Protein AF-A0A1G6SAT9-F1 (afdb_monomer_lite)

Sequence (194 aa):
MKNNSTILFSEVNKNLERMINMKLKKEELQRCTDVAEEIFNKIIEETNLSELANDYKETHPYNSTCCFVDIEYEVNDELFYHRYNLDQISKNKKYYQCGDCNSKRTIIDFCRNFFDLSMVDSIKFIDDYFQLDLCLKELEDPDNRTIILNGIRSMNKEYVANQCPDIFSKNQNELDAFYDESPFENNKLGGIKK

Foldseek 3Di:
DDDPPPVVVVVVVVVVVVVVVVVVVVVLLVVLLVLLCLLLCLLQVQDAQVVVVVVLCVVDPAWDDDDDDPDPDPPDDDDDDAHAAWFAAFPVRAWTAGPPPRDIFGQLVCCCRRVVDDSLVSSVVSCVVRVSPRPSVLCVDPVSVVSSSVSNVVVRVVCCVPVDDCSVPDPVPDGPGVDPPDPVVVVVPPPPDD

Structure (mmCIF, N/CA/C/O backbone):
data_AF-A0A1G6SAT9-F1
#
_entry.id   AF-A0A1G6SAT9-F1
#
loop_
_atom_site.group_PDB
_atom_site.id
_atom_site.type_symbol
_atom_site.label_atom_id
_atom_site.label_alt_id
_atom_site.label_comp_id
_atom_site.label_asym_id
_atom_site.label_entity_id
_atom_site.label_seq_id
_atom_site.pdbx_PDB_ins_code
_atom_site.Cartn_x
_atom_site.Cartn_y
_atom_site.Cartn_z
_atom_site.occupancy
_atom_site.B_iso_or_equiv
_atom_site.auth_seq_id
_atom_site.auth_comp_id
_atom_site.auth_asym_id
_atom_site.auth_atom_id
_atom_site.pdbx_PDB_model_num
ATOM 1 N N . MET A 1 1 ? -41.486 14.888 50.731 1.00 45.69 1 MET A N 1
ATOM 2 C CA . MET A 1 1 ? -40.058 14.534 50.569 1.00 45.69 1 MET A CA 1
ATOM 3 C C . MET A 1 1 ? -39.927 13.806 49.236 1.00 45.69 1 MET A C 1
ATOM 5 O O . MET A 1 1 ? -40.495 12.732 49.113 1.00 45.69 1 MET A O 1
ATOM 9 N N . LYS A 1 2 ? -39.344 14.432 48.202 1.00 45.19 2 LYS A N 1
ATOM 10 C CA . LYS A 1 2 ? -39.282 13.873 46.835 1.00 45.19 2 LYS A CA 1
ATOM 11 C C . LYS A 1 2 ? -37.881 13.317 46.531 1.00 45.19 2 LYS A C 1
ATOM 13 O O . LYS A 1 2 ? -36.908 14.041 46.667 1.00 45.19 2 LYS A O 1
ATOM 18 N N . ASN A 1 3 ? -37.840 12.049 46.115 1.00 51.53 3 ASN A N 1
ATOM 19 C CA . ASN A 1 3 ? -36.989 11.432 45.082 1.00 51.53 3 ASN A CA 1
ATOM 20 C C . ASN A 1 3 ? -35.497 11.812 44.960 1.00 51.53 3 ASN A C 1
ATOM 22 O O . ASN A 1 3 ? -35.015 11.995 43.846 1.00 51.53 3 ASN A O 1
ATOM 26 N N . ASN A 1 4 ? -34.726 11.822 46.050 1.00 51.34 4 ASN A N 1
ATOM 27 C CA . ASN A 1 4 ? -33.259 11.898 45.926 1.00 51.34 4 ASN A CA 1
ATOM 28 C C . ASN A 1 4 ? -32.617 10.567 45.484 1.00 51.34 4 ASN A C 1
ATOM 30 O O . ASN A 1 4 ? -31.587 10.584 44.819 1.00 51.34 4 ASN A O 1
ATOM 34 N N . SER A 1 5 ? -33.217 9.411 45.793 1.00 53.38 5 SER A N 1
ATOM 35 C CA . SER A 1 5 ? -32.632 8.107 45.438 1.00 53.38 5 SER A CA 1
ATOM 36 C C . SER A 1 5 ? -32.709 7.806 43.937 1.00 53.38 5 SER A C 1
ATOM 38 O O . SER A 1 5 ? -31.739 7.330 43.359 1.00 53.38 5 SER A O 1
ATOM 40 N N . THR A 1 6 ? -33.824 8.125 43.276 1.00 52.62 6 THR A N 1
ATOM 41 C CA . THR A 1 6 ? -34.044 7.812 41.851 1.00 52.62 6 THR A CA 1
ATOM 42 C C . THR A 1 6 ? -33.107 8.586 40.915 1.00 52.62 6 THR A C 1
ATOM 44 O O . THR A 1 6 ? -32.696 8.057 39.886 1.00 52.62 6 THR A O 1
ATOM 47 N N . ILE A 1 7 ? -32.737 9.819 41.278 1.00 55.75 7 ILE A N 1
ATOM 48 C CA . ILE A 1 7 ? -31.836 10.669 40.483 1.00 55.75 7 ILE A CA 1
ATOM 49 C C . ILE A 1 7 ? -30.405 10.109 40.522 1.00 55.75 7 ILE A C 1
ATOM 51 O O . ILE A 1 7 ? -29.805 9.911 39.465 1.00 55.75 7 ILE A O 1
ATOM 55 N N . LEU A 1 8 ? -29.929 9.730 41.715 1.00 57.28 8 LEU A N 1
ATOM 56 C CA . LEU A 1 8 ? -28.611 9.124 41.942 1.00 57.28 8 LEU A CA 1
ATOM 57 C C . LEU A 1 8 ? -28.419 7.802 41.180 1.00 57.28 8 LEU A C 1
ATOM 59 O O . LEU A 1 8 ? -27.386 7.612 40.545 1.00 57.28 8 LEU A O 1
ATOM 63 N N . PHE A 1 9 ? -29.418 6.911 41.166 1.00 55.28 9 PHE A N 1
ATOM 64 C CA . PHE A 1 9 ? -29.333 5.670 40.379 1.00 55.28 9 PHE A CA 1
ATOM 65 C C . PHE A 1 9 ? -29.294 5.930 38.864 1.00 55.28 9 PHE A C 1
ATOM 67 O O . PHE A 1 9 ? -28.603 5.218 38.137 1.00 55.28 9 PHE A O 1
ATOM 74 N N . SER A 1 10 ? -29.987 6.967 38.379 1.00 65.88 10 SER A N 1
ATOM 75 C CA . SER A 1 10 ? -29.976 7.312 36.951 1.00 65.88 10 SER A CA 1
ATOM 76 C C . SER A 1 10 ? -28.636 7.900 36.488 1.00 65.88 10 SER A C 1
ATOM 78 O O . SER A 1 10 ? -28.194 7.618 35.377 1.00 65.88 10 SER A O 1
ATOM 80 N N . GLU A 1 11 ? -27.963 8.680 37.339 1.00 64.12 11 GLU A N 1
ATOM 81 C CA . GLU A 1 11 ? -26.646 9.255 37.041 1.00 64.12 11 GLU A CA 1
ATOM 82 C C . GLU A 1 11 ? -25.533 8.206 37.112 1.00 64.12 11 GLU A C 1
ATOM 84 O O . GLU A 1 11 ? -24.647 8.195 36.257 1.00 64.12 11 GLU A O 1
ATOM 89 N N . VAL A 1 12 ? -25.606 7.273 38.068 1.00 70.12 12 VAL A N 1
ATOM 90 C CA . VAL A 1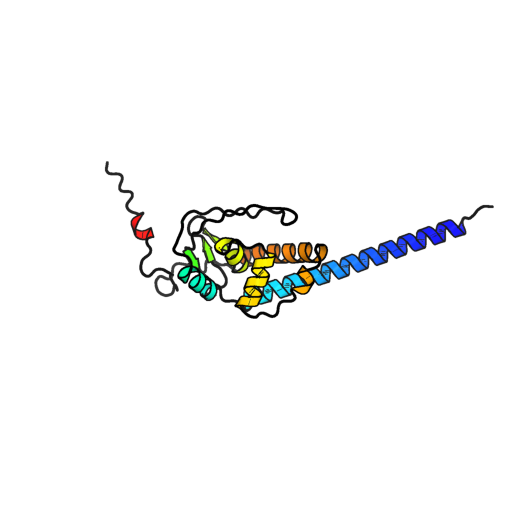 12 ? -24.668 6.142 38.156 1.00 70.12 12 VAL A CA 1
ATOM 91 C C . VAL A 1 12 ? -24.761 5.251 36.913 1.00 70.12 12 VAL A C 1
ATOM 93 O O . VAL A 1 12 ? -23.725 4.908 36.344 1.00 70.12 12 VAL A O 1
ATOM 96 N N . ASN A 1 13 ? -25.971 4.947 36.430 1.00 71.38 13 ASN A N 1
ATOM 97 C CA . ASN A 1 13 ? -26.155 4.141 35.218 1.00 71.38 13 ASN A CA 1
ATOM 98 C C . ASN A 1 13 ? -25.603 4.832 33.961 1.00 71.38 13 ASN A C 1
ATOM 100 O O . ASN A 1 13 ? -24.871 4.205 33.200 1.00 71.38 13 ASN A O 1
ATOM 104 N N . LYS A 1 14 ? -25.850 6.137 33.782 1.00 78.00 14 LYS A N 1
ATOM 105 C CA . LYS A 1 14 ? -25.295 6.901 32.645 1.00 78.00 14 LYS A CA 1
ATOM 106 C C . LYS A 1 14 ? -23.768 6.970 32.670 1.00 78.00 14 LYS A C 1
ATOM 108 O O . LYS A 1 14 ? -23.123 6.907 31.625 1.00 78.00 14 LYS A O 1
ATOM 113 N N . ASN A 1 15 ? -23.178 7.103 33.858 1.00 77.88 15 ASN A N 1
ATOM 114 C CA . ASN A 1 15 ? -21.724 7.112 34.009 1.00 77.88 15 ASN A CA 1
ATOM 115 C C . ASN A 1 15 ? -21.116 5.736 33.706 1.00 77.88 15 ASN A C 1
ATOM 117 O O . ASN A 1 15 ? -20.085 5.668 33.037 1.00 77.88 15 ASN A O 1
ATOM 121 N N . LEU A 1 16 ? -21.772 4.650 34.126 1.00 80.25 16 LEU A N 1
ATOM 122 C CA . LEU A 1 16 ? -21.347 3.286 33.810 1.00 80.25 16 LEU A CA 1
ATOM 123 C C . LEU A 1 16 ? -21.433 2.999 32.303 1.00 80.25 16 LEU A C 1
ATOM 125 O O . LEU A 1 16 ? -20.460 2.522 31.721 1.00 80.25 16 LEU A O 1
ATOM 129 N N . GLU A 1 17 ? -22.543 3.361 31.654 1.00 79.62 17 GLU A N 1
ATOM 130 C CA . GLU A 1 17 ? -22.710 3.259 30.196 1.00 79.62 17 GLU A CA 1
ATOM 131 C C . GLU A 1 17 ? -21.620 4.039 29.448 1.00 79.62 17 GLU A C 1
ATOM 133 O O . GLU A 1 17 ? -21.019 3.531 28.501 1.00 79.62 17 GLU A O 1
ATOM 138 N N . ARG A 1 18 ? -21.287 5.253 29.907 1.00 75.44 18 ARG A N 1
ATOM 139 C CA . ARG A 1 18 ? -20.211 6.060 29.316 1.00 75.44 18 ARG A CA 1
ATOM 140 C C . ARG A 1 18 ? -18.842 5.391 29.450 1.00 75.44 18 ARG A C 1
ATOM 142 O O . ARG A 1 18 ? -18.080 5.393 28.486 1.00 75.44 18 ARG A O 1
ATOM 149 N N . MET A 1 19 ? -18.527 4.823 30.614 1.00 78.25 19 MET A N 1
ATOM 150 C CA . MET A 1 19 ? -17.260 4.116 30.837 1.00 78.25 19 MET A CA 1
ATOM 151 C C . MET A 1 19 ? -17.144 2.860 29.970 1.00 78.25 19 MET A C 1
ATOM 153 O O . MET A 1 19 ? -16.087 2.628 29.384 1.00 78.25 19 MET A O 1
ATOM 157 N N . ILE A 1 20 ? -18.227 2.086 29.848 1.00 79.88 20 ILE A N 1
ATOM 158 C CA . ILE A 1 20 ? -18.283 0.907 28.974 1.00 79.88 20 ILE A CA 1
ATOM 159 C C . ILE A 1 20 ? -18.071 1.330 27.516 1.00 79.88 20 ILE A C 1
ATOM 161 O O . ILE A 1 20 ? -17.189 0.791 26.855 1.00 79.88 20 ILE A O 1
ATOM 165 N N . ASN A 1 21 ? -18.780 2.359 27.046 1.00 77.19 21 ASN A N 1
ATOM 166 C CA . ASN A 1 21 ? -18.639 2.865 25.678 1.00 77.19 21 ASN A CA 1
ATOM 167 C C . ASN A 1 21 ? -17.226 3.391 25.380 1.00 77.19 21 ASN A C 1
ATOM 169 O O . ASN A 1 21 ? -16.707 3.177 24.289 1.00 77.19 21 ASN A O 1
ATOM 173 N N . MET A 1 22 ? -16.575 4.061 26.337 1.00 79.94 22 MET A N 1
ATOM 174 C CA . MET A 1 22 ? -15.182 4.499 26.179 1.00 79.94 22 MET A CA 1
ATOM 175 C C . MET A 1 22 ? -14.209 3.323 26.108 1.00 79.94 22 MET A C 1
ATOM 177 O O . MET A 1 22 ? -13.262 3.363 25.326 1.00 79.94 22 MET A O 1
ATOM 181 N N . LYS A 1 23 ? -14.432 2.286 26.921 1.00 84.06 23 LYS A N 1
ATOM 182 C CA . LYS A 1 23 ? -13.603 1.080 26.908 1.00 84.06 23 LYS A CA 1
ATOM 183 C C . LYS A 1 23 ? -13.742 0.332 25.580 1.00 84.06 23 LYS A C 1
ATOM 185 O O . LYS A 1 23 ? -12.722 0.037 24.971 1.00 84.06 23 LYS A O 1
ATOM 190 N N . LEU A 1 24 ? -14.973 0.128 25.106 1.00 75.12 24 LEU A N 1
ATOM 191 C CA . LEU A 1 24 ? -15.254 -0.523 23.823 1.00 75.12 24 LEU A CA 1
ATOM 192 C C . LEU A 1 24 ? -14.602 0.225 22.652 1.00 75.12 24 LEU A C 1
ATOM 194 O O . LEU A 1 24 ? -13.890 -0.386 21.866 1.00 75.12 24 LEU A O 1
ATOM 198 N N . LYS A 1 25 ? -14.731 1.559 22.601 1.00 84.50 25 LYS A N 1
ATOM 199 C CA . LYS A 1 25 ? -14.063 2.381 21.574 1.00 84.50 25 LYS A CA 1
ATOM 200 C C . LYS A 1 25 ? -12.539 2.278 21.615 1.00 84.50 25 LYS A C 1
ATOM 202 O O . LYS A 1 25 ? -11.887 2.363 20.581 1.00 84.50 25 LYS A O 1
ATOM 207 N N . LYS A 1 26 ? -11.955 2.128 22.807 1.00 85.94 26 LYS A N 1
ATOM 208 C CA . LYS A 1 26 ? -10.507 1.955 22.955 1.00 85.94 26 LYS A CA 1
ATOM 209 C C . LYS A 1 26 ? -10.052 0.585 22.447 1.00 85.94 26 LYS A C 1
ATOM 211 O O . LYS A 1 26 ? -9.019 0.508 21.793 1.00 85.94 26 LYS A O 1
ATOM 216 N N . GLU A 1 27 ? -10.800 -0.470 22.759 1.00 87.38 27 GLU A N 1
ATOM 217 C CA . GLU A 1 27 ? -10.519 -1.832 22.287 1.00 87.38 27 GLU A CA 1
ATOM 218 C C . GLU A 1 27 ? -10.658 -1.931 20.761 1.00 87.38 27 GLU A C 1
ATOM 220 O O . GLU A 1 27 ? -9.800 -2.510 20.104 1.00 87.38 27 GLU A O 1
ATOM 225 N N . GLU A 1 28 ? -11.678 -1.288 20.193 1.00 87.88 28 GLU A N 1
ATOM 226 C CA . GLU A 1 28 ? -11.891 -1.192 18.747 1.00 87.88 28 GLU A CA 1
ATOM 227 C C . GLU A 1 28 ? -10.768 -0.431 18.033 1.00 87.88 28 GLU A C 1
ATOM 229 O O . GLU A 1 28 ? -10.231 -0.918 17.038 1.00 87.88 28 GLU A O 1
ATOM 234 N N . LEU A 1 29 ? -10.351 0.720 18.574 1.00 89.81 29 LEU A N 1
ATOM 235 C CA . LEU A 1 29 ? -9.223 1.484 18.040 1.00 89.81 29 LEU A CA 1
ATOM 236 C C . LEU A 1 29 ? -7.921 0.673 18.069 1.00 89.81 29 LEU A C 1
ATOM 238 O O . LEU A 1 29 ? -7.164 0.701 17.098 1.00 89.81 29 LEU A O 1
ATOM 242 N N . GLN A 1 30 ? -7.662 -0.048 19.167 1.00 93.06 30 GLN A N 1
ATOM 243 C CA . GLN A 1 30 ? -6.476 -0.894 19.278 1.00 93.06 30 GLN A CA 1
ATOM 244 C C . GLN A 1 30 ? -6.509 -2.005 18.229 1.00 93.06 30 GLN A C 1
ATOM 246 O O . GLN A 1 30 ? -5.559 -2.129 17.469 1.00 93.06 30 GLN A O 1
ATOM 251 N N . ARG A 1 31 ? -7.631 -2.728 18.111 1.00 93.81 31 ARG A N 1
ATOM 252 C CA . ARG A 1 31 ? -7.798 -3.776 17.095 1.00 93.81 31 ARG A CA 1
ATOM 253 C C . ARG A 1 31 ? -7.542 -3.241 15.685 1.00 93.81 31 ARG A C 1
ATOM 255 O O . ARG A 1 31 ? -6.818 -3.864 14.923 1.00 93.81 31 ARG A O 1
ATOM 262 N N . CYS A 1 32 ? -8.115 -2.089 15.334 1.00 94.31 32 CYS A N 1
ATOM 263 C CA . CYS A 1 32 ? -7.904 -1.485 14.016 1.00 94.31 32 CYS A CA 1
ATOM 264 C C . CYS A 1 32 ? -6.438 -1.098 13.783 1.00 94.31 32 CYS A C 1
ATOM 266 O O . CYS A 1 32 ? -5.943 -1.207 12.666 1.00 94.31 32 CYS A O 1
ATOM 268 N N . THR A 1 33 ? -5.742 -0.654 14.829 1.00 93.88 33 THR A N 1
ATOM 269 C CA . THR A 1 33 ? -4.308 -0.343 14.753 1.00 93.88 33 THR A CA 1
ATOM 270 C C . THR A 1 33 ? -3.489 -1.612 14.522 1.00 93.88 33 THR A C 1
ATOM 272 O O . THR A 1 33 ? -2.650 -1.623 13.627 1.00 93.88 33 THR A O 1
ATOM 275 N N . ASP A 1 34 ? -3.787 -2.689 15.252 1.00 96.00 34 ASP A N 1
ATOM 276 C CA . ASP A 1 34 ? -3.106 -3.981 15.111 1.00 96.00 34 ASP A CA 1
ATOM 277 C C . ASP A 1 34 ? -3.305 -4.557 13.695 1.00 96.00 34 ASP A C 1
ATOM 279 O O . ASP A 1 34 ? -2.360 -5.025 13.065 1.00 96.00 34 ASP A O 1
ATOM 283 N N . VAL A 1 35 ? -4.524 -4.453 13.151 1.00 96.62 35 VAL A N 1
ATOM 284 C CA . VAL A 1 35 ? -4.842 -4.869 11.773 1.00 96.62 35 VAL A CA 1
ATOM 285 C C . VAL A 1 35 ? -4.097 -4.019 10.744 1.00 96.62 35 VAL A C 1
ATOM 287 O O . VAL A 1 35 ? -3.589 -4.550 9.758 1.00 96.62 35 VAL A O 1
ATOM 290 N N . ALA A 1 36 ? -4.019 -2.701 10.952 1.00 96.19 36 ALA A N 1
ATOM 291 C CA . ALA A 1 36 ? -3.260 -1.818 10.073 1.00 96.19 36 ALA A CA 1
ATOM 292 C C . ALA A 1 36 ? -1.782 -2.212 10.031 1.00 96.19 36 ALA A C 1
ATOM 294 O O . ALA A 1 36 ? -1.191 -2.248 8.952 1.00 96.19 36 ALA A O 1
ATOM 295 N N . GLU A 1 37 ? -1.200 -2.498 11.196 1.00 97.00 37 GLU A N 1
ATOM 296 C CA . GLU A 1 37 ? 0.193 -2.917 11.331 1.00 97.00 37 GLU A CA 1
ATOM 297 C C . GLU A 1 37 ? 0.430 -4.268 10.653 1.00 97.00 37 GLU A C 1
ATOM 299 O O . GLU A 1 37 ? 1.366 -4.391 9.865 1.00 97.00 37 GLU A O 1
ATOM 304 N N . GLU A 1 38 ? -0.449 -5.251 10.873 1.00 96.88 38 GLU A N 1
ATOM 305 C CA . GLU A 1 38 ? -0.364 -6.559 10.216 1.00 96.88 38 GLU A CA 1
ATOM 306 C C . GLU A 1 38 ? -0.402 -6.428 8.688 1.00 96.88 38 GLU A C 1
ATOM 308 O O . GLU A 1 38 ? 0.479 -6.949 8.002 1.00 96.88 38 GLU A O 1
ATOM 313 N N . ILE A 1 39 ? -1.394 -5.705 8.153 1.00 97.06 39 ILE A N 1
ATOM 314 C CA . ILE A 1 39 ? -1.545 -5.488 6.709 1.00 97.06 39 ILE A CA 1
ATOM 315 C C . ILE A 1 39 ? -0.297 -4.817 6.139 1.00 97.06 39 ILE A C 1
ATOM 317 O O . ILE A 1 39 ? 0.255 -5.270 5.136 1.00 97.06 39 ILE A O 1
ATOM 321 N N . PHE A 1 40 ? 0.152 -3.731 6.770 1.00 96.25 40 PHE A N 1
ATOM 322 C CA . PHE A 1 40 ? 1.301 -2.980 6.290 1.00 96.25 40 PHE A CA 1
ATOM 323 C C . PHE A 1 40 ? 2.579 -3.820 6.314 1.00 96.25 40 PHE A C 1
ATOM 325 O O . PHE A 1 40 ? 3.283 -3.871 5.306 1.00 96.25 40 PHE A O 1
ATOM 332 N N . ASN A 1 41 ? 2.859 -4.502 7.426 1.00 95.38 41 ASN A N 1
ATOM 333 C CA . ASN A 1 41 ? 4.069 -5.304 7.572 1.00 95.38 41 ASN A CA 1
ATOM 334 C C . ASN A 1 41 ? 4.081 -6.467 6.580 1.00 95.38 41 ASN A C 1
ATOM 336 O O . ASN A 1 41 ? 5.074 -6.618 5.877 1.00 95.38 41 ASN A O 1
ATOM 340 N N . LYS A 1 42 ? 2.973 -7.206 6.415 1.00 96.69 42 LYS A N 1
ATOM 341 C CA . LYS A 1 42 ? 2.875 -8.260 5.389 1.00 96.69 42 LYS A CA 1
ATOM 342 C C . LYS A 1 42 ? 3.164 -7.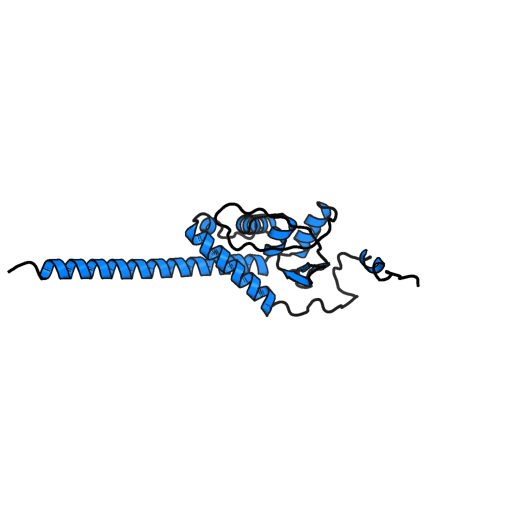718 3.992 1.00 96.69 42 LYS A C 1
ATOM 344 O O . LYS A 1 42 ? 4.021 -8.247 3.290 1.00 96.69 42 LYS A O 1
ATOM 349 N N . ILE A 1 43 ? 2.517 -6.615 3.602 1.00 96.19 43 ILE A N 1
ATOM 350 C CA . ILE A 1 43 ? 2.761 -5.989 2.296 1.00 96.19 43 ILE A CA 1
ATOM 351 C C . ILE A 1 43 ? 4.238 -5.613 2.149 1.00 96.19 43 ILE A C 1
ATOM 353 O O . ILE A 1 43 ? 4.871 -5.938 1.148 1.00 96.19 43 ILE A O 1
ATOM 357 N N . ILE A 1 44 ? 4.819 -4.920 3.121 1.00 92.56 44 ILE A N 1
ATOM 358 C CA . ILE A 1 44 ? 6.190 -4.430 2.993 1.00 92.56 44 ILE A CA 1
ATOM 359 C C . ILE A 1 44 ? 7.214 -5.562 3.064 1.00 92.56 44 ILE A C 1
ATOM 361 O O . ILE A 1 44 ? 8.204 -5.516 2.337 1.00 92.56 44 ILE A O 1
ATOM 365 N N . GLU A 1 45 ? 7.013 -6.585 3.884 1.00 91.88 45 GLU A N 1
ATOM 366 C CA . GLU A 1 45 ? 7.983 -7.662 4.097 1.00 91.88 45 GLU A CA 1
ATOM 367 C C . GLU A 1 45 ? 7.906 -8.734 3.008 1.00 91.88 45 GLU A C 1
ATOM 369 O O . GLU A 1 45 ? 8.953 -9.163 2.510 1.00 91.88 45 GLU A O 1
ATOM 374 N N . GLU A 1 46 ? 6.706 -9.073 2.541 1.00 94.56 46 GLU A N 1
ATOM 375 C CA . GLU A 1 46 ? 6.476 -10.253 1.697 1.00 94.56 46 GLU A CA 1
ATOM 376 C C . GLU A 1 46 ? 6.335 -9.943 0.199 1.00 94.56 46 GLU A C 1
ATOM 378 O O . GLU A 1 46 ? 6.374 -10.853 -0.622 1.00 94.56 46 GLU A O 1
ATOM 383 N N . THR A 1 47 ? 6.258 -8.669 -0.201 1.00 93.31 47 THR A N 1
ATOM 384 C CA . THR A 1 47 ? 6.127 -8.302 -1.627 1.00 93.31 47 THR A CA 1
ATOM 385 C C . THR A 1 47 ? 7.452 -7.961 -2.309 1.00 93.31 47 THR A C 1
ATOM 387 O O . THR A 1 47 ? 8.459 -7.637 -1.673 1.00 93.31 47 THR A O 1
ATOM 390 N N . ASN A 1 48 ? 7.459 -7.974 -3.641 1.00 88.12 48 ASN A N 1
ATOM 391 C CA . ASN A 1 48 ? 8.595 -7.556 -4.454 1.00 88.12 48 ASN A CA 1
ATOM 392 C C . ASN A 1 48 ? 8.156 -6.486 -5.461 1.00 88.12 48 ASN A C 1
ATOM 394 O O . ASN A 1 48 ? 7.559 -6.790 -6.489 1.00 88.12 48 ASN A O 1
ATOM 398 N N . LEU A 1 49 ? 8.502 -5.223 -5.202 1.00 88.31 49 LEU A N 1
ATOM 399 C CA . LEU A 1 49 ? 8.118 -4.116 -6.080 1.00 88.31 49 LEU A CA 1
ATOM 400 C C . LEU A 1 49 ? 8.712 -4.238 -7.488 1.00 88.31 49 LEU A C 1
ATOM 402 O O . LEU A 1 49 ? 8.091 -3.801 -8.450 1.00 88.31 49 LEU A O 1
ATOM 406 N N . SER A 1 50 ? 9.912 -4.813 -7.614 1.00 85.38 50 SER A N 1
ATOM 407 C CA . SER A 1 50 ? 10.566 -4.962 -8.918 1.00 85.38 50 SER A CA 1
ATOM 408 C C . SER A 1 50 ? 9.785 -5.903 -9.832 1.00 85.38 50 SER A C 1
ATOM 410 O O . SER A 1 50 ? 9.665 -5.642 -11.023 1.00 85.38 50 SER A O 1
ATOM 412 N N . GLU A 1 51 ? 9.210 -6.964 -9.270 1.00 87.12 51 GLU A N 1
ATOM 413 C CA . GLU A 1 51 ? 8.355 -7.904 -10.000 1.00 87.12 51 GLU A CA 1
ATOM 414 C C . GLU A 1 51 ? 7.117 -7.194 -10.555 1.00 87.12 51 GLU A C 1
ATOM 416 O O . GLU A 1 51 ? 6.953 -7.106 -11.769 1.00 87.12 51 GLU A O 1
ATOM 421 N N . LEU A 1 52 ? 6.350 -6.536 -9.681 1.00 87.62 52 LEU A N 1
ATOM 422 C CA . LEU A 1 52 ? 5.145 -5.815 -10.088 1.00 87.62 52 LEU A CA 1
ATOM 423 C C . LEU A 1 52 ? 5.428 -4.696 -11.109 1.00 87.62 52 LEU A C 1
ATOM 425 O O . LEU A 1 52 ? 4.654 -4.472 -12.040 1.00 87.62 52 LEU A O 1
ATOM 429 N N . ALA A 1 53 ? 6.536 -3.972 -10.945 1.00 83.25 53 ALA A N 1
ATOM 430 C CA . ALA A 1 53 ? 6.899 -2.889 -11.850 1.00 83.25 53 ALA A CA 1
ATOM 431 C C . ALA A 1 53 ? 7.332 -3.382 -13.241 1.00 83.25 53 ALA A C 1
ATOM 433 O O . ALA A 1 53 ? 7.078 -2.690 -14.232 1.00 83.25 53 ALA A O 1
ATOM 434 N N . ASN A 1 54 ? 7.971 -4.554 -13.328 1.00 79.81 54 ASN A N 1
ATOM 435 C CA . ASN A 1 54 ? 8.310 -5.177 -14.608 1.00 79.81 54 ASN A CA 1
ATOM 436 C C . ASN A 1 54 ? 7.040 -5.593 -15.363 1.00 79.81 54 ASN A C 1
ATOM 438 O O . ASN A 1 54 ? 6.877 -5.192 -16.515 1.00 79.81 54 ASN A O 1
ATOM 442 N N . ASP A 1 55 ? 6.105 -6.268 -14.695 1.00 83.38 55 ASP A N 1
ATOM 443 C CA . ASP A 1 55 ? 4.824 -6.678 -15.289 1.00 83.38 55 ASP A CA 1
ATOM 444 C C . ASP A 1 55 ? 4.000 -5.473 -15.778 1.00 83.38 55 ASP A C 1
ATOM 446 O O . ASP A 1 55 ? 3.418 -5.478 -16.870 1.00 83.38 55 ASP A O 1
ATOM 450 N N . TYR A 1 56 ? 3.985 -4.385 -14.998 1.00 79.62 56 TYR A N 1
ATOM 451 C CA . TYR A 1 56 ? 3.334 -3.141 -15.410 1.00 79.62 56 TYR A CA 1
ATOM 452 C C . TYR A 1 56 ? 3.964 -2.558 -16.687 1.00 79.62 56 TYR A C 1
ATOM 454 O O . TYR A 1 56 ? 3.255 -2.156 -17.612 1.00 79.62 56 TYR A O 1
ATOM 462 N N . LYS A 1 57 ? 5.301 -2.541 -16.775 1.00 73.31 57 LYS A N 1
ATOM 463 C CA . LYS A 1 57 ? 6.041 -2.023 -17.938 1.00 73.31 57 LYS A CA 1
ATOM 464 C C . LYS A 1 57 ? 5.766 -2.824 -19.212 1.00 73.31 57 LYS A C 1
ATOM 466 O O . LYS A 1 57 ? 5.690 -2.227 -20.286 1.00 73.31 57 LYS A O 1
ATOM 471 N N . GLU A 1 58 ? 5.614 -4.144 -19.117 1.00 72.62 58 GLU A N 1
ATOM 472 C CA . GLU A 1 58 ? 5.291 -4.989 -20.277 1.00 72.62 58 GLU A CA 1
ATOM 473 C C . GLU A 1 58 ? 3.930 -4.645 -20.897 1.00 72.62 58 GLU A C 1
ATOM 475 O O . GLU A 1 58 ? 3.730 -4.801 -22.103 1.00 72.62 58 GLU A O 1
ATOM 480 N N . THR A 1 59 ? 3.004 -4.136 -20.083 1.00 70.69 59 THR A N 1
ATOM 481 C CA . THR A 1 59 ? 1.618 -3.869 -20.482 1.00 70.69 59 THR A CA 1
ATOM 482 C C . THR A 1 59 ? 1.331 -2.392 -20.777 1.00 70.69 59 THR A C 1
ATOM 484 O O . THR A 1 59 ? 0.365 -2.097 -21.482 1.00 70.69 59 THR A O 1
ATOM 487 N N . HIS A 1 60 ? 2.179 -1.462 -20.318 1.00 67.19 60 HIS A N 1
ATOM 488 C CA . HIS A 1 60 ? 1.959 -0.015 -20.430 1.00 67.19 60 HIS A CA 1
ATOM 489 C C . HIS A 1 60 ? 3.197 0.723 -20.983 1.00 67.19 60 HIS A C 1
ATOM 491 O O . HIS A 1 60 ? 4.088 1.106 -20.219 1.00 67.19 60 HIS A O 1
ATOM 497 N N . PRO A 1 61 ? 3.276 0.978 -22.307 1.00 53.44 61 PRO A N 1
ATOM 498 C CA . PRO A 1 61 ? 4.367 1.761 -22.882 1.00 53.44 61 PRO A CA 1
ATOM 499 C C . PRO A 1 61 ? 4.353 3.214 -22.367 1.00 53.44 61 PRO A C 1
ATOM 501 O O . PRO A 1 61 ? 3.314 3.866 -22.293 1.00 53.44 61 PRO A O 1
ATOM 504 N N . TYR A 1 62 ? 5.541 3.694 -21.998 1.00 48.56 62 TYR A N 1
ATOM 505 C CA . TYR A 1 62 ? 5.830 4.902 -21.215 1.00 48.56 62 TYR A CA 1
ATOM 506 C C . TYR A 1 62 ? 5.089 6.198 -21.614 1.00 48.56 62 TYR A C 1
ATOM 508 O O . TYR A 1 62 ? 5.112 6.604 -22.773 1.00 48.56 62 TYR A O 1
ATOM 516 N N . ASN A 1 63 ? 4.564 6.923 -20.614 1.00 47.47 63 ASN A N 1
ATOM 517 C CA . ASN A 1 63 ? 3.980 8.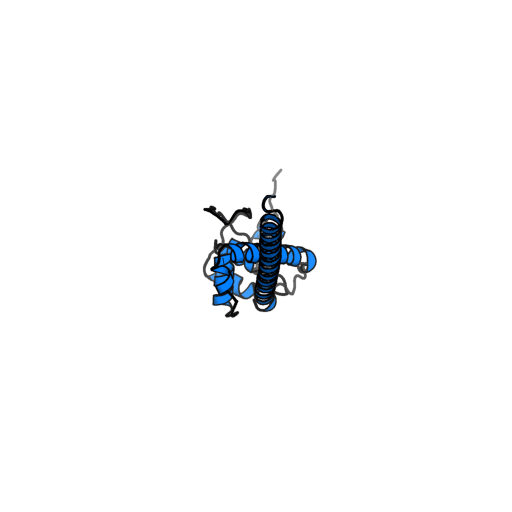270 -20.727 1.00 47.47 63 ASN A CA 1
ATOM 518 C C . ASN A 1 63 ? 4.603 9.222 -19.689 1.00 47.47 63 ASN A C 1
ATOM 520 O O . ASN A 1 63 ? 4.824 8.804 -18.557 1.00 47.47 63 ASN A O 1
ATOM 524 N N . SER A 1 64 ? 4.836 10.495 -20.042 1.00 44.94 64 SER A N 1
ATOM 525 C CA . SER A 1 64 ? 5.471 11.505 -19.175 1.00 44.94 64 SER A CA 1
ATOM 526 C C . SER A 1 64 ? 4.489 12.499 -18.525 1.00 44.94 64 SER A C 1
ATOM 528 O O . SER A 1 64 ? 3.608 13.049 -19.191 1.00 44.94 64 SER A O 1
ATOM 530 N N . THR A 1 65 ? 4.632 12.733 -17.208 1.00 45.41 65 THR A N 1
ATOM 531 C CA . THR A 1 65 ? 4.942 14.002 -16.472 1.00 45.41 65 THR A CA 1
ATOM 532 C C . THR A 1 65 ? 4.482 13.882 -15.005 1.00 45.41 65 THR A C 1
ATOM 534 O O . THR A 1 65 ? 3.301 13.689 -14.769 1.00 45.41 65 THR A O 1
ATOM 537 N N . CYS A 1 66 ? 5.349 14.071 -14.008 1.00 47.44 66 CYS A N 1
ATOM 538 C CA . CYS A 1 66 ? 5.015 13.942 -12.578 1.00 47.44 66 CYS A CA 1
ATOM 539 C C . CYS A 1 66 ? 4.024 14.987 -12.025 1.00 47.44 66 CYS A C 1
ATOM 541 O O . CYS A 1 66 ? 4.293 16.183 -12.111 1.00 47.44 66 CYS A O 1
ATOM 543 N N . CYS A 1 67 ? 2.974 14.532 -11.323 1.00 47.84 67 CYS A N 1
ATOM 544 C CA . CYS A 1 67 ? 2.299 15.238 -10.218 1.00 47.84 67 CYS A CA 1
ATOM 545 C C . CYS A 1 67 ? 1.545 14.219 -9.335 1.00 47.84 67 CYS A C 1
ATOM 547 O O . CYS A 1 67 ? 0.629 13.555 -9.813 1.00 47.84 67 CYS A O 1
ATOM 549 N N . PHE A 1 68 ? 1.894 14.118 -8.048 1.00 51.66 68 PHE A N 1
ATOM 550 C CA . PHE A 1 68 ? 1.122 13.348 -7.063 1.00 51.66 68 PHE A CA 1
ATOM 551 C C . PHE A 1 68 ? 0.547 14.311 -6.029 1.00 51.66 68 PHE A C 1
ATOM 553 O O . PHE A 1 68 ? 1.302 14.929 -5.278 1.00 51.66 68 PHE A O 1
ATOM 560 N N . VAL A 1 69 ? -0.777 14.437 -6.003 1.00 46.72 69 VAL A N 1
ATOM 561 C CA . VAL A 1 69 ? -1.502 15.032 -4.881 1.00 46.72 69 VAL A CA 1
ATOM 562 C C . VAL A 1 69 ? -2.202 13.874 -4.185 1.00 46.72 69 VAL A C 1
ATOM 564 O O . VAL A 1 69 ? -3.138 13.304 -4.734 1.00 46.72 69 VAL A O 1
ATOM 567 N N . ASP A 1 70 ? -1.713 13.498 -3.005 1.00 45.12 70 ASP A N 1
ATOM 568 C CA . ASP A 1 70 ? -2.521 12.722 -2.069 1.00 45.12 70 ASP A CA 1
ATOM 569 C C . ASP A 1 70 ? -3.608 13.670 -1.568 1.00 45.12 70 ASP A C 1
ATOM 571 O O . ASP A 1 70 ? -3.304 14.637 -0.866 1.00 45.12 70 ASP A O 1
ATOM 575 N N . ILE A 1 71 ? -4.853 13.459 -1.986 1.00 44.12 71 ILE A N 1
ATOM 576 C CA . ILE A 1 71 ? -5.963 14.230 -1.443 1.00 44.12 71 ILE A CA 1
ATOM 577 C C . ILE A 1 71 ? -6.476 13.475 -0.207 1.00 44.12 71 ILE A C 1
ATOM 579 O O . ILE A 1 71 ? -6.722 12.271 -0.229 1.00 44.12 71 ILE A O 1
ATOM 583 N N . GLU A 1 72 ? -6.510 14.176 0.925 1.00 43.56 72 GLU A N 1
ATOM 584 C CA . GLU A 1 72 ? -6.764 13.634 2.267 1.00 43.56 72 GLU A CA 1
ATOM 585 C C . GLU A 1 72 ? -8.235 13.231 2.527 1.00 43.56 72 GLU A C 1
ATOM 587 O O . GLU A 1 72 ? -8.615 13.058 3.685 1.00 43.56 72 GLU A O 1
ATOM 592 N N . TYR A 1 73 ? -9.078 13.033 1.505 1.00 45.00 73 TYR A N 1
ATOM 593 C CA . TYR A 1 73 ? -10.510 12.776 1.706 1.00 45.00 73 TYR A CA 1
ATOM 594 C C . TYR A 1 73 ? -11.062 11.607 0.874 1.00 45.00 73 TYR A C 1
ATOM 596 O O . TYR A 1 73 ? -12.021 11.749 0.120 1.00 45.00 73 TYR A O 1
ATOM 604 N N . GLU A 1 74 ? -10.586 10.385 1.140 1.00 47.12 74 GLU A N 1
ATOM 605 C CA . GLU A 1 74 ? -11.327 9.164 0.775 1.00 47.12 74 GLU A CA 1
ATOM 606 C C . GLU A 1 74 ? -12.558 8.988 1.688 1.00 47.12 74 GLU A C 1
ATOM 608 O O . GLU A 1 74 ? -12.598 8.132 2.572 1.00 47.12 74 GLU A O 1
ATOM 613 N N . VAL A 1 75 ? -13.575 9.830 1.491 1.00 45.25 75 VAL A N 1
ATOM 614 C CA . VAL A 1 75 ? -14.934 9.584 1.996 1.00 45.25 75 VAL A CA 1
ATOM 615 C C . VAL A 1 75 ? -15.991 9.818 0.909 1.00 45.25 75 VAL A C 1
ATOM 617 O O . VAL A 1 75 ? -16.998 9.125 0.950 1.00 45.25 75 VAL A O 1
ATOM 620 N N . ASN A 1 76 ? -15.789 10.695 -0.091 1.00 41.41 76 ASN A N 1
ATOM 621 C CA . ASN A 1 76 ? -16.778 10.947 -1.161 1.00 41.41 76 ASN A CA 1
ATOM 622 C C . ASN A 1 76 ? -16.159 11.550 -2.451 1.00 41.41 76 ASN A C 1
ATOM 624 O O . ASN A 1 76 ? -15.953 12.756 -2.492 1.00 41.41 76 ASN A O 1
ATOM 628 N N . ASP A 1 77 ? -15.984 10.761 -3.518 1.00 42.41 77 ASP A N 1
ATOM 629 C CA . ASP A 1 77 ? -15.659 11.219 -4.891 1.00 42.41 77 ASP A CA 1
ATOM 630 C C . ASP A 1 77 ? -14.391 12.079 -5.069 1.00 42.41 77 ASP A C 1
ATOM 632 O O . ASP A 1 77 ? -14.456 13.309 -5.122 1.00 42.41 77 ASP A O 1
ATOM 636 N N . GLU A 1 78 ? -13.242 11.442 -5.325 1.00 36.19 78 GLU A N 1
ATOM 637 C CA . GLU A 1 78 ? -12.041 12.159 -5.774 1.00 36.19 78 GLU A CA 1
ATOM 638 C C . GLU A 1 78 ? -11.513 11.667 -7.127 1.00 36.19 78 GLU A C 1
ATOM 640 O O . GLU A 1 78 ? -11.356 10.476 -7.389 1.00 36.19 78 GLU A O 1
ATOM 645 N N . LEU A 1 79 ? -11.277 12.648 -8.005 1.00 38.41 79 LEU A N 1
ATOM 646 C CA . LEU A 1 79 ? -10.640 12.529 -9.314 1.00 38.41 79 LEU A CA 1
ATOM 647 C C . LEU A 1 79 ? -9.126 12.367 -9.139 1.00 38.41 79 LEU A C 1
ATOM 649 O O . LEU A 1 79 ? -8.479 13.258 -8.588 1.00 38.41 79 LEU A O 1
ATOM 653 N N . PHE A 1 80 ? -8.556 11.310 -9.718 1.00 42.75 80 PHE A N 1
ATOM 654 C CA . PHE A 1 80 ? -7.108 11.115 -9.793 1.00 42.75 80 PHE A CA 1
ATOM 655 C C . PHE A 1 80 ? -6.617 11.293 -11.235 1.00 42.75 80 PHE A C 1
ATOM 657 O O . PHE A 1 80 ? -7.156 10.712 -12.173 1.00 42.75 80 PHE A O 1
ATOM 664 N N . TYR A 1 81 ? -5.593 12.131 -11.413 1.00 42.06 81 TYR A N 1
ATOM 665 C CA . TYR A 1 81 ? -4.785 12.180 -12.631 1.00 42.06 81 TYR A CA 1
ATOM 666 C C . TYR A 1 81 ? -3.346 11.876 -12.226 1.00 42.06 81 TYR A C 1
ATOM 668 O O . TYR A 1 81 ? -2.670 12.753 -11.682 1.00 42.06 81 TYR A O 1
ATOM 676 N N . HIS A 1 82 ? -2.865 10.666 -12.505 1.00 49.41 82 HIS A N 1
ATOM 677 C CA . HIS A 1 82 ? -1.456 10.329 -12.345 1.00 49.41 82 HIS A CA 1
ATOM 678 C C . HIS A 1 82 ? -0.783 10.194 -13.707 1.00 49.41 82 HIS A C 1
ATOM 680 O O . HIS A 1 82 ? -1.350 9.727 -14.693 1.00 49.41 82 HIS A O 1
ATOM 686 N N . ARG A 1 83 ? 0.432 10.727 -13.789 1.00 51.09 83 ARG A N 1
ATOM 687 C CA . ARG A 1 83 ? 1.261 10.718 -14.991 1.00 51.09 83 ARG A CA 1
ATOM 688 C C . ARG A 1 83 ? 2.685 10.378 -14.554 1.00 51.09 83 ARG A C 1
ATOM 690 O O . ARG A 1 83 ? 3.187 10.892 -13.552 1.00 51.09 83 ARG A O 1
ATOM 697 N N . TYR A 1 84 ? 3.283 9.424 -15.260 1.00 56.28 84 TYR A N 1
ATOM 698 C CA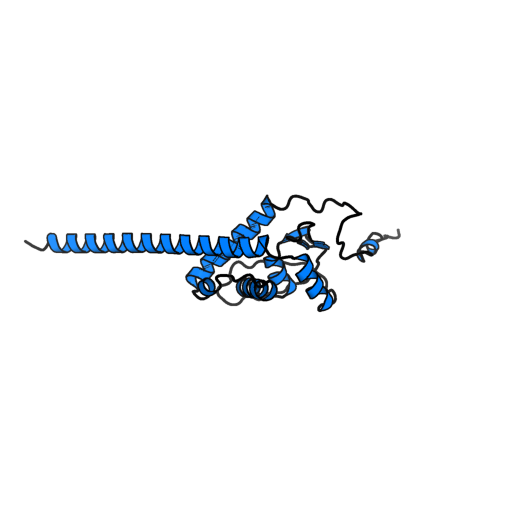 . TYR A 1 84 ? 4.291 8.518 -14.709 1.00 56.28 84 TYR A CA 1
ATOM 699 C C . TYR A 1 84 ? 5.735 8.989 -14.974 1.00 56.28 84 TYR A C 1
ATOM 701 O O . TYR A 1 84 ? 6.027 9.562 -16.022 1.00 56.28 84 TYR A O 1
ATOM 709 N N . ASN A 1 85 ? 6.653 8.729 -14.031 1.00 63.69 85 ASN A N 1
ATOM 710 C CA . ASN A 1 85 ? 8.103 8.691 -14.282 1.00 63.69 85 ASN A CA 1
ATOM 711 C C . ASN A 1 85 ? 8.813 7.831 -13.211 1.00 63.69 85 ASN A C 1
ATOM 713 O O . ASN A 1 85 ? 9.191 8.341 -12.151 1.00 63.69 85 ASN A O 1
ATOM 717 N N . LEU A 1 86 ? 8.940 6.523 -13.468 1.00 71.56 86 LEU A N 1
ATOM 718 C CA . LEU A 1 86 ? 9.708 5.588 -12.640 1.00 71.56 86 LEU A CA 1
ATOM 719 C C . LEU A 1 86 ? 11.193 5.670 -13.023 1.00 71.56 86 LEU A C 1
ATOM 721 O O . LEU A 1 86 ? 11.567 5.287 -14.132 1.00 71.56 86 LEU A O 1
ATOM 725 N N . ASP A 1 87 ? 12.032 6.142 -12.104 1.00 72.38 87 ASP A N 1
ATOM 726 C CA . ASP A 1 87 ? 13.480 6.245 -12.330 1.00 72.38 87 ASP A CA 1
ATOM 727 C C . ASP A 1 87 ? 14.202 4.979 -11.883 1.00 72.38 87 ASP A C 1
ATOM 729 O O . ASP A 1 87 ? 14.922 4.350 -12.652 1.00 72.38 87 ASP A O 1
ATOM 733 N N . GLN A 1 88 ? 13.962 4.559 -10.643 1.00 75.31 88 GLN A N 1
ATOM 734 C CA . GLN A 1 88 ? 14.670 3.427 -10.059 1.00 75.31 88 GLN A CA 1
ATOM 735 C C . GLN A 1 88 ? 13.860 2.740 -8.970 1.00 75.31 88 GLN A C 1
ATOM 737 O O . GLN A 1 88 ? 13.057 3.366 -8.277 1.00 75.31 88 GLN A O 1
ATOM 742 N N . ILE A 1 89 ? 14.130 1.450 -8.797 1.00 81.44 89 ILE A N 1
ATOM 743 C CA . ILE A 1 89 ? 13.653 0.634 -7.682 1.00 81.44 89 ILE A CA 1
ATOM 744 C C . ILE A 1 89 ? 14.844 0.349 -6.771 1.00 81.44 89 ILE A C 1
ATOM 746 O O . ILE A 1 89 ? 15.970 0.150 -7.229 1.00 81.44 89 ILE A O 1
ATOM 750 N N . SER A 1 90 ? 14.624 0.396 -5.462 1.00 80.94 90 SER A N 1
ATOM 751 C CA . SER A 1 90 ? 15.665 0.168 -4.467 1.00 80.94 90 SER A CA 1
ATOM 752 C C . SER A 1 90 ? 16.206 -1.262 -4.545 1.00 80.94 90 SER A C 1
ATOM 754 O O . SER A 1 90 ? 15.485 -2.197 -4.882 1.00 80.94 90 SER A O 1
ATOM 756 N N . LYS A 1 91 ? 17.466 -1.470 -4.138 1.00 76.44 91 LYS A N 1
ATOM 757 C CA . LYS A 1 91 ? 18.098 -2.808 -4.134 1.00 76.44 91 LYS A CA 1
ATOM 758 C C . LYS A 1 91 ? 17.341 -3.849 -3.303 1.00 76.44 91 LYS A C 1
ATOM 760 O O . LYS A 1 91 ? 17.319 -5.023 -3.651 1.00 76.44 91 LYS A O 1
ATOM 765 N N . ASN A 1 92 ? 16.714 -3.426 -2.206 1.00 79.69 92 ASN A N 1
ATOM 766 C CA . ASN A 1 92 ? 15.876 -4.300 -1.380 1.00 79.69 92 ASN A CA 1
ATOM 767 C C . ASN A 1 92 ? 14.469 -4.523 -1.966 1.00 79.69 92 ASN A C 1
ATOM 769 O O . ASN A 1 92 ? 13.673 -5.235 -1.362 1.00 79.69 92 ASN A O 1
ATOM 773 N N . LYS A 1 93 ? 14.169 -3.926 -3.126 1.00 85.19 93 LYS A N 1
ATOM 774 C CA . LYS A 1 93 ? 12.924 -4.074 -3.886 1.00 85.19 93 LYS A CA 1
ATOM 775 C C . LYS A 1 93 ? 11.670 -3.610 -3.139 1.00 85.19 93 LYS A C 1
ATOM 777 O O . LYS A 1 93 ? 10.577 -4.074 -3.442 1.00 85.19 93 LYS A O 1
ATOM 782 N N . LYS A 1 94 ? 11.819 -2.716 -2.153 1.00 86.88 94 LYS A N 1
ATOM 783 C CA . LYS A 1 94 ? 10.708 -2.212 -1.321 1.00 86.88 94 LYS A CA 1
ATOM 784 C C . LYS A 1 94 ? 10.282 -0.779 -1.644 1.00 86.88 94 LYS A C 1
ATOM 786 O O . LYS A 1 94 ? 9.195 -0.367 -1.247 1.00 86.88 94 LYS A O 1
ATOM 791 N N . TYR A 1 95 ? 11.107 -0.028 -2.372 1.00 84.50 95 TYR A N 1
ATOM 792 C CA . TYR A 1 95 ? 10.836 1.366 -2.714 1.00 84.50 95 TYR A CA 1
ATOM 793 C C . TYR A 1 95 ? 11.103 1.641 -4.181 1.00 84.50 95 TYR A C 1
ATOM 795 O O . TYR A 1 95 ? 11.996 1.042 -4.776 1.00 84.50 95 TYR A O 1
ATOM 803 N N . TYR A 1 96 ? 10.410 2.628 -4.726 1.00 82.88 96 TYR A N 1
ATOM 804 C CA . TYR A 1 96 ? 10.811 3.278 -5.958 1.00 82.88 96 TYR A CA 1
ATOM 805 C C . TYR A 1 96 ? 11.072 4.760 -5.736 1.00 82.88 96 TYR A C 1
ATOM 807 O O . TYR A 1 96 ? 10.562 5.363 -4.790 1.00 82.88 96 TYR A O 1
ATOM 815 N N . GLN A 1 97 ? 11.862 5.344 -6.628 1.00 81.31 97 GLN A N 1
ATOM 816 C CA . GLN A 1 97 ? 12.053 6.779 -6.739 1.00 81.31 97 GLN A CA 1
ATOM 817 C C . GLN A 1 97 ? 11.431 7.288 -8.037 1.00 81.31 97 GLN A C 1
ATOM 819 O O . GLN A 1 97 ? 11.612 6.710 -9.112 1.00 81.31 97 GLN A O 1
ATOM 824 N N . CYS A 1 98 ? 10.699 8.393 -7.928 1.00 76.69 98 CYS A N 1
ATOM 825 C CA . CYS A 1 98 ? 10.216 9.134 -9.083 1.00 76.69 98 CYS A CA 1
ATOM 826 C C . CYS A 1 98 ? 11.352 9.951 -9.715 1.00 76.69 98 CYS A C 1
ATOM 828 O O . CYS A 1 98 ? 12.049 10.670 -8.999 1.00 76.69 98 CYS A O 1
ATOM 830 N N . GLY A 1 99 ? 11.495 9.905 -11.041 1.00 69.75 99 GLY A N 1
ATOM 831 C CA . GLY A 1 99 ? 12.579 10.600 -11.753 1.00 69.75 99 GLY A CA 1
ATOM 832 C C . GLY A 1 99 ? 12.477 12.119 -11.797 1.00 69.75 99 GLY A C 1
ATOM 833 O O . GLY A 1 99 ? 13.493 12.795 -11.924 1.00 69.75 99 GLY A O 1
ATOM 834 N N . ASP A 1 100 ? 11.271 12.671 -11.648 1.00 67.94 100 ASP A N 1
ATOM 835 C CA . ASP A 1 100 ? 11.064 14.120 -11.739 1.00 67.94 100 ASP A CA 1
ATOM 836 C C . ASP A 1 100 ? 11.242 14.805 -10.378 1.00 67.94 100 ASP A C 1
ATOM 838 O O . ASP A 1 100 ? 11.979 15.781 -10.246 1.00 67.94 100 ASP A O 1
ATOM 842 N N . CYS A 1 101 ? 10.558 14.306 -9.343 1.00 72.31 101 CYS A N 1
ATOM 843 C CA . CYS A 1 101 ? 10.544 14.938 -8.021 1.00 72.31 101 CYS A CA 1
ATOM 844 C C . CYS A 1 101 ? 11.472 14.267 -7.003 1.00 72.31 101 CYS A C 1
ATOM 846 O O . CYS A 1 101 ? 11.573 14.743 -5.874 1.00 72.31 101 CYS A O 1
ATOM 848 N N . ASN A 1 102 ? 12.127 13.160 -7.373 1.00 74.00 102 ASN A N 1
ATOM 849 C CA . ASN A 1 102 ? 12.965 12.345 -6.490 1.00 74.00 102 ASN A CA 1
ATOM 850 C C . ASN A 1 102 ? 12.245 11.818 -5.237 1.00 74.00 102 ASN A C 1
ATOM 852 O O . ASN A 1 102 ? 12.893 11.343 -4.304 1.00 74.00 102 ASN A O 1
ATOM 856 N N . SER A 1 103 ? 10.906 11.880 -5.202 1.00 77.56 103 SER A N 1
ATOM 857 C CA . SER A 1 103 ? 10.140 11.308 -4.096 1.00 77.56 103 SER A CA 1
ATOM 858 C C . SER A 1 103 ? 10.298 9.792 -4.085 1.00 77.56 103 SER A C 1
ATOM 860 O O . SER A 1 103 ? 10.268 9.149 -5.137 1.00 77.56 103 SER A O 1
ATOM 862 N N . LYS A 1 104 ? 10.490 9.248 -2.883 1.00 83.38 104 LYS A N 1
ATOM 863 C CA . LYS A 1 104 ? 10.616 7.815 -2.624 1.00 83.38 104 LYS A CA 1
ATOM 864 C C . LYS A 1 104 ? 9.278 7.300 -2.104 1.00 83.38 104 LYS A C 1
ATOM 866 O O . LYS A 1 104 ? 8.638 7.985 -1.307 1.00 83.38 104 LYS A O 1
ATOM 871 N N . ARG A 1 105 ? 8.840 6.142 -2.583 1.00 86.12 105 ARG A N 1
ATOM 872 C CA . ARG A 1 105 ? 7.483 5.612 -2.380 1.00 86.12 105 ARG A CA 1
ATOM 873 C C . ARG A 1 105 ? 7.497 4.083 -2.373 1.00 86.12 105 ARG A C 1
ATOM 875 O O . ARG A 1 105 ? 8.449 3.492 -2.880 1.00 86.12 105 ARG A O 1
ATOM 882 N N . THR A 1 106 ? 6.498 3.438 -1.775 1.00 91.00 106 THR A N 1
ATOM 883 C CA . THR A 1 106 ? 6.451 1.965 -1.634 1.00 91.00 106 THR A CA 1
ATOM 884 C C . THR A 1 106 ? 5.587 1.304 -2.707 1.00 91.00 106 THR A C 1
ATOM 886 O O . THR A 1 106 ? 5.095 1.958 -3.624 1.00 91.00 106 THR A O 1
ATOM 889 N N . ILE A 1 107 ? 5.377 -0.010 -2.600 1.00 91.44 107 ILE A N 1
ATOM 890 C CA . ILE A 1 107 ? 4.458 -0.753 -3.469 1.00 91.44 107 ILE A CA 1
ATOM 891 C C . ILE A 1 107 ? 2.991 -0.323 -3.332 1.00 91.44 107 ILE A C 1
ATOM 893 O O . ILE A 1 107 ? 2.260 -0.347 -4.320 1.00 91.44 107 ILE A O 1
ATOM 897 N N . ILE A 1 108 ? 2.576 0.146 -2.149 1.00 90.50 108 ILE A N 1
ATOM 898 C CA . ILE A 1 108 ? 1.224 0.685 -1.935 1.00 90.50 108 ILE A CA 1
ATOM 899 C C . ILE A 1 108 ? 1.049 1.937 -2.788 1.00 90.50 108 ILE A C 1
ATOM 901 O O . ILE A 1 108 ? 0.087 2.059 -3.542 1.00 90.50 108 ILE A O 1
ATOM 905 N N . ASP A 1 109 ? 2.018 2.848 -2.711 1.00 86.31 109 ASP A N 1
ATOM 906 C CA . ASP A 1 109 ? 2.044 4.026 -3.567 1.00 86.31 109 ASP A CA 1
ATOM 907 C C . ASP A 1 109 ? 2.137 3.645 -5.044 1.00 86.31 109 ASP A C 1
ATOM 909 O O . ASP A 1 109 ? 1.510 4.297 -5.867 1.00 86.31 109 ASP A O 1
ATOM 913 N N . PHE A 1 110 ? 2.909 2.613 -5.396 1.00 85.94 110 PHE A N 1
ATOM 914 C CA . PHE A 1 110 ? 3.043 2.172 -6.782 1.00 85.94 110 PHE A CA 1
ATOM 915 C C . PHE A 1 110 ? 1.687 1.762 -7.360 1.00 85.94 110 PHE A C 1
ATOM 917 O O . PHE A 1 110 ? 1.304 2.249 -8.417 1.00 85.94 110 PHE A O 1
ATOM 924 N N . CYS A 1 111 ? 0.919 0.944 -6.640 1.00 86.44 111 CYS A N 1
ATOM 925 C CA . CYS A 1 111 ? -0.416 0.533 -7.075 1.00 86.44 111 CYS A CA 1
ATOM 926 C C . CYS A 1 111 ? -1.345 1.737 -7.268 1.00 86.44 111 CYS A C 1
ATOM 928 O O . CYS A 1 111 ? -1.962 1.882 -8.321 1.00 86.44 111 CYS A O 1
ATOM 930 N N . ARG A 1 112 ? -1.355 2.666 -6.307 1.00 81.38 112 ARG A N 1
ATOM 931 C CA . ARG A 1 112 ? -2.157 3.895 -6.399 1.00 81.38 112 ARG A CA 1
ATOM 932 C C . ARG A 1 112 ? -1.750 4.770 -7.587 1.00 81.38 112 ARG A C 1
ATOM 934 O O . ARG A 1 112 ? -2.596 5.270 -8.314 1.00 81.38 112 ARG A O 1
ATOM 941 N N . ASN A 1 113 ? -0.447 4.928 -7.791 1.00 76.62 113 ASN A N 1
ATOM 942 C CA . ASN A 1 113 ? 0.122 5.898 -8.721 1.00 76.62 113 ASN A CA 1
ATOM 943 C C . ASN A 1 113 ? 0.269 5.387 -10.154 1.00 76.62 113 ASN A C 1
ATOM 945 O O . ASN A 1 113 ? 0.367 6.214 -11.056 1.00 76.62 113 ASN A O 1
ATOM 949 N N . PHE A 1 114 ? 0.382 4.071 -10.355 1.00 76.81 114 PHE A N 1
ATOM 950 C CA . PHE A 1 114 ? 0.600 3.447 -11.664 1.00 76.81 114 PHE A CA 1
ATOM 951 C C . PHE A 1 114 ? -0.642 2.716 -12.177 1.00 76.81 114 PHE A C 1
ATOM 953 O O . PHE A 1 114 ? -0.863 2.706 -13.380 1.00 76.81 114 PHE A O 1
ATOM 960 N N . PHE A 1 115 ? -1.486 2.177 -11.295 1.00 78.00 115 PHE A N 1
ATOM 961 C CA . PHE A 1 115 ? -2.729 1.499 -11.683 1.00 78.00 115 PHE A CA 1
ATOM 962 C C . PHE A 1 115 ? -3.990 2.344 -11.424 1.00 78.00 115 PHE A C 1
ATOM 964 O O . PHE A 1 115 ? -5.096 1.847 -11.615 1.00 78.00 115 PHE A O 1
ATOM 971 N N . ASP A 1 116 ? -3.834 3.603 -10.991 1.00 74.56 116 ASP A N 1
ATOM 972 C CA . ASP A 1 116 ? -4.929 4.533 -10.665 1.00 74.56 116 ASP A CA 1
ATOM 973 C C . ASP A 1 116 ? -5.951 3.943 -9.670 1.00 74.56 116 ASP A C 1
ATOM 975 O O . ASP A 1 116 ? -7.165 4.122 -9.792 1.00 74.56 116 ASP A O 1
ATOM 979 N N . LEU A 1 117 ? -5.452 3.209 -8.671 1.00 78.94 117 LEU A N 1
ATOM 980 C CA . LEU A 1 117 ? -6.270 2.525 -7.670 1.00 78.94 117 LEU A CA 1
ATOM 981 C C . LEU A 1 117 ? -6.464 3.367 -6.403 1.00 78.94 117 LEU A C 1
ATOM 983 O O . LEU A 1 117 ? -5.557 4.067 -5.944 1.00 78.94 117 LEU A O 1
ATOM 987 N N . SER A 1 118 ? -7.629 3.212 -5.764 1.00 80.69 118 SER A N 1
ATOM 988 C CA . SER A 1 118 ? -7.833 3.680 -4.387 1.00 80.69 118 SER A CA 1
ATOM 989 C C . SER A 1 118 ? -6.881 2.961 -3.426 1.00 80.69 118 SER A C 1
ATOM 991 O O . SER A 1 118 ? -6.282 1.934 -3.767 1.00 80.69 118 SER A O 1
ATOM 993 N N . MET A 1 119 ? -6.739 3.451 -2.192 1.00 85.31 119 MET A N 1
ATOM 994 C CA . MET A 1 119 ? -5.901 2.747 -1.217 1.00 85.31 119 MET A CA 1
ATOM 995 C C . MET A 1 119 ? -6.449 1.352 -0.877 1.00 85.31 119 MET A C 1
ATOM 997 O O . MET A 1 119 ? -5.676 0.406 -0.738 1.00 85.31 119 MET A O 1
ATOM 1001 N N . VAL A 1 120 ? -7.774 1.211 -0.796 1.00 89.44 120 VAL A N 1
ATOM 1002 C CA . VAL A 1 120 ? -8.435 -0.082 -0.561 1.00 89.44 120 VAL A CA 1
ATOM 1003 C C . VAL A 1 120 ? -8.171 -1.037 -1.717 1.00 89.44 120 VAL A C 1
ATOM 1005 O O . VAL A 1 120 ? -7.776 -2.178 -1.488 1.00 89.44 120 VAL A O 1
ATOM 1008 N N . ASP A 1 121 ? -8.365 -0.577 -2.952 1.00 88.31 121 ASP A N 1
ATOM 1009 C CA . ASP A 1 121 ? -8.196 -1.428 -4.130 1.00 88.31 121 ASP A CA 1
ATOM 1010 C C . ASP A 1 121 ? -6.727 -1.761 -4.372 1.00 88.31 121 ASP A C 1
ATOM 1012 O O . ASP A 1 121 ? -6.422 -2.864 -4.804 1.00 88.31 121 ASP A O 1
ATOM 1016 N N . SER A 1 122 ? -5.810 -0.865 -4.001 1.00 90.94 122 SER A N 1
ATOM 1017 C CA . SER A 1 122 ? -4.375 -1.155 -3.992 1.00 90.94 122 SER A CA 1
ATOM 1018 C C . SER A 1 122 ? -4.035 -2.283 -3.024 1.00 90.94 122 SER A C 1
ATOM 1020 O O . SER A 1 122 ? -3.321 -3.203 -3.399 1.00 90.94 122 SER A O 1
ATOM 1022 N N . ILE A 1 123 ? -4.561 -2.252 -1.793 1.00 94.31 123 ILE A N 1
ATOM 1023 C CA . ILE A 1 123 ? -4.329 -3.319 -0.805 1.00 94.31 123 ILE A CA 1
ATOM 1024 C C . ILE A 1 123 ? -4.886 -4.654 -1.315 1.00 94.31 123 ILE A C 1
ATOM 1026 O O . ILE A 1 123 ? -4.187 -5.659 -1.249 1.00 94.31 123 ILE A O 1
ATOM 1030 N N . LYS A 1 124 ? -6.106 -4.656 -1.867 1.00 95.31 124 LYS A N 1
ATOM 1031 C CA . LYS A 1 124 ? -6.727 -5.859 -2.449 1.00 95.31 124 LYS A CA 1
ATOM 1032 C C . LYS A 1 124 ? -5.932 -6.403 -3.629 1.00 95.31 124 LYS A C 1
ATOM 1034 O O . LYS A 1 124 ? -5.657 -7.590 -3.685 1.00 95.31 124 LYS A O 1
ATOM 1039 N N . PHE A 1 125 ? -5.528 -5.526 -4.543 1.00 94.94 125 PHE A N 1
ATOM 1040 C CA . PHE A 1 125 ? -4.724 -5.904 -5.695 1.00 94.94 125 PHE A CA 1
ATOM 1041 C C . PHE A 1 125 ? -3.384 -6.517 -5.270 1.00 94.94 125 PHE A C 1
ATOM 1043 O O . PHE A 1 125 ? -2.972 -7.525 -5.831 1.00 94.94 125 PHE A O 1
ATOM 1050 N N . ILE A 1 126 ? -2.715 -5.939 -4.268 1.00 96.50 126 ILE A N 1
ATOM 1051 C CA . ILE A 1 126 ? -1.457 -6.474 -3.734 1.00 96.50 126 ILE A CA 1
ATOM 1052 C C . ILE A 1 126 ? -1.681 -7.842 -3.075 1.00 96.50 126 ILE A C 1
ATOM 1054 O O . ILE A 1 126 ? -0.883 -8.748 -3.307 1.00 96.50 126 ILE A O 1
ATOM 1058 N N . ASP A 1 127 ? -2.748 -8.000 -2.287 1.00 97.38 127 ASP A N 1
ATOM 1059 C CA . ASP A 1 127 ? -3.116 -9.282 -1.673 1.00 97.38 127 ASP A CA 1
ATOM 1060 C C . ASP A 1 127 ? -3.362 -10.361 -2.731 1.00 97.38 127 ASP A C 1
ATOM 1062 O O . ASP A 1 127 ? -2.775 -11.435 -2.664 1.00 97.38 127 ASP A O 1
ATOM 1066 N N . ASP A 1 128 ? -4.148 -10.044 -3.761 1.00 96.94 128 ASP A N 1
ATOM 1067 C CA . ASP A 1 128 ? -4.450 -10.963 -4.857 1.00 96.94 128 ASP A CA 1
ATOM 1068 C C . ASP A 1 128 ? -3.205 -11.287 -5.697 1.00 96.94 128 ASP A C 1
ATOM 1070 O O . ASP A 1 128 ? -3.007 -12.431 -6.104 1.00 96.94 128 ASP A O 1
ATOM 1074 N N . TYR A 1 129 ? -2.343 -10.306 -5.967 1.00 96.38 129 TYR A N 1
ATOM 1075 C CA . TYR A 1 129 ? -1.148 -10.512 -6.787 1.00 96.38 129 TYR A CA 1
ATOM 1076 C C . TYR A 1 129 ? -0.094 -11.356 -6.053 1.00 96.38 129 TYR A C 1
ATOM 1078 O O . TYR A 1 129 ? 0.458 -12.288 -6.634 1.00 96.38 129 TYR A O 1
ATOM 1086 N N . PHE A 1 130 ? 0.166 -11.065 -4.773 1.00 96.19 130 PHE A N 1
ATOM 1087 C CA . PHE A 1 130 ? 1.203 -11.743 -3.982 1.00 96.19 130 PHE A CA 1
ATOM 1088 C C . PHE A 1 130 ? 0.679 -12.879 -3.090 1.00 96.19 130 PHE A C 1
ATOM 1090 O O . PHE A 1 130 ? 1.486 -13.571 -2.475 1.00 96.19 130 PHE A O 1
ATOM 1097 N N . GLN A 1 131 ? -0.638 -13.107 -3.048 1.00 96.12 131 GLN A N 1
ATOM 1098 C CA . GLN A 1 131 ? -1.301 -14.143 -2.242 1.00 96.12 131 GLN A CA 1
ATOM 1099 C C . GLN A 1 131 ? -0.963 -14.027 -0.742 1.00 96.12 131 GLN A C 1
ATOM 1101 O O . GLN A 1 131 ? -0.505 -14.990 -0.127 1.00 96.12 131 GLN A O 1
ATOM 1106 N N . LEU A 1 132 ? -1.156 -12.834 -0.165 1.00 95.19 132 LEU A N 1
ATOM 1107 C CA . LEU A 1 132 ? -0.689 -12.496 1.192 1.00 95.19 132 LEU A CA 1
ATOM 1108 C C . LEU A 1 132 ? -1.637 -12.936 2.322 1.00 95.19 132 LEU A C 1
ATOM 1110 O O . LEU A 1 132 ? -1.236 -12.916 3.490 1.00 95.19 132 LEU A O 1
ATOM 1114 N N . ASP A 1 133 ? -2.881 -13.302 1.999 1.00 94.38 133 ASP A N 1
ATOM 1115 C CA . ASP A 1 133 ? -3.931 -13.644 2.970 1.00 94.38 133 ASP A CA 1
ATOM 1116 C C . ASP A 1 133 ? -4.113 -12.513 4.001 1.00 94.38 133 ASP A C 1
ATOM 1118 O O . ASP A 1 133 ? -3.891 -12.658 5.215 1.00 94.38 133 ASP A O 1
ATOM 1122 N N . LEU A 1 134 ? -4.425 -11.316 3.493 1.00 94.12 134 LEU A N 1
ATOM 1123 C CA . LEU A 1 134 ? -4.662 -10.141 4.328 1.00 94.12 134 LEU A CA 1
ATOM 1124 C C . LEU A 1 134 ? -6.042 -10.203 4.996 1.00 94.12 134 LEU A C 1
ATOM 1126 O O . LEU A 1 134 ? -7.026 -10.696 4.445 1.00 94.12 134 LEU A O 1
ATOM 1130 N N . CYS A 1 135 ? -6.158 -9.601 6.183 1.00 88.38 135 CYS A N 1
ATOM 1131 C CA . CYS A 1 135 ? -7.425 -9.486 6.911 1.00 88.38 135 CYS A CA 1
ATOM 1132 C C . CYS A 1 135 ? -8.361 -8.418 6.292 1.00 88.38 135 CYS A C 1
ATOM 1134 O O . CYS A 1 135 ? -8.753 -7.442 6.934 1.00 88.38 135 CYS A O 1
ATOM 1136 N N . LEU A 1 136 ? -8.734 -8.583 5.018 1.00 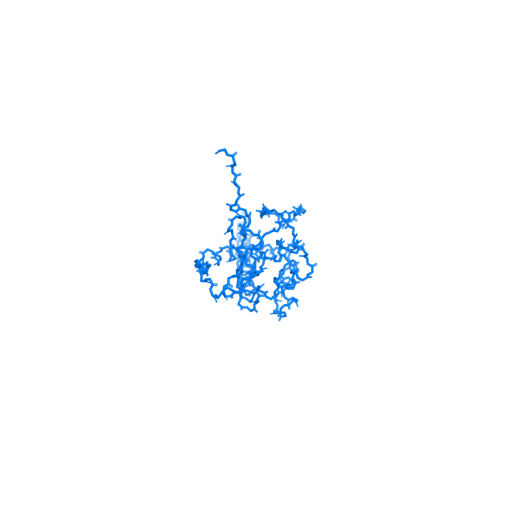89.94 136 LEU A N 1
ATOM 1137 C CA . LEU A 1 136 ? -9.487 -7.590 4.240 1.00 89.94 136 LEU A CA 1
ATOM 1138 C C . LEU A 1 136 ? -10.908 -7.344 4.760 1.00 89.94 136 LEU A C 1
ATOM 1140 O O . LEU A 1 136 ? -11.483 -6.289 4.499 1.00 89.94 136 LEU A O 1
ATOM 1144 N N . LYS A 1 137 ? -11.469 -8.287 5.523 1.00 91.19 137 LYS A N 1
ATOM 1145 C CA . LYS A 1 137 ? -12.814 -8.172 6.101 1.00 91.19 137 LYS A CA 1
ATOM 1146 C C . LYS A 1 137 ? -12.964 -6.937 6.997 1.00 91.19 137 LYS A C 1
ATOM 1148 O O . LYS A 1 137 ? -14.020 -6.314 7.019 1.00 91.19 137 LYS A O 1
ATOM 1153 N N . GLU A 1 138 ? -11.910 -6.548 7.709 1.00 87.06 138 GLU A N 1
ATOM 1154 C CA . GLU A 1 138 ? -11.934 -5.371 8.589 1.00 87.06 138 GLU A CA 1
ATOM 1155 C C . GLU A 1 138 ? -12.014 -4.046 7.804 1.00 87.06 138 GLU A C 1
ATOM 1157 O O . GLU A 1 138 ? -12.355 -3.010 8.371 1.00 87.06 138 GLU A O 1
ATOM 1162 N N . LEU A 1 139 ? -11.768 -4.074 6.487 1.00 87.19 139 LEU A N 1
ATOM 1163 C CA . LEU A 1 139 ? -11.953 -2.933 5.585 1.00 87.19 139 LEU A CA 1
ATOM 1164 C C . LEU A 1 139 ? -13.391 -2.816 5.043 1.00 87.19 139 LEU A C 1
ATOM 1166 O O . LEU A 1 139 ? -13.690 -1.855 4.332 1.00 87.19 139 LEU A O 1
ATOM 1170 N N . GLU A 1 140 ? -14.282 -3.774 5.323 1.00 87.94 140 GLU A N 1
ATOM 1171 C CA . GLU A 1 140 ? -15.690 -3.710 4.899 1.00 87.94 140 GLU A CA 1
ATOM 1172 C C . GLU A 1 140 ? -16.500 -2.719 5.746 1.00 87.94 140 GLU A C 1
ATOM 1174 O O . GLU A 1 140 ? -1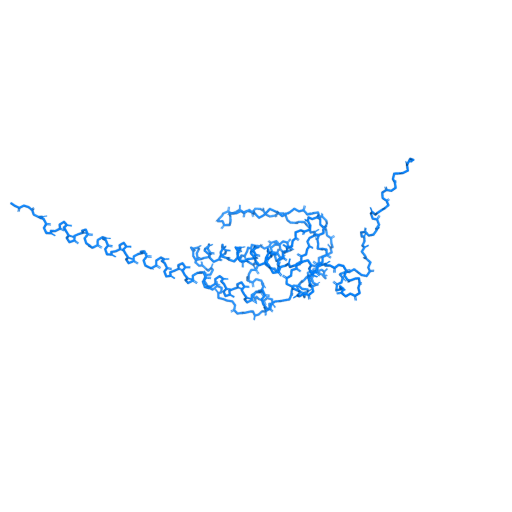7.408 -2.062 5.232 1.00 87.94 140 GLU A O 1
ATOM 1179 N N . ASP A 1 141 ? -16.152 -2.585 7.029 1.00 87.62 141 ASP A N 1
ATOM 1180 C CA . ASP A 1 141 ? -16.761 -1.618 7.939 1.00 87.62 141 ASP A CA 1
ATOM 1181 C C . ASP A 1 141 ? -16.164 -0.213 7.706 1.00 87.62 141 ASP A C 1
ATOM 1183 O O . ASP A 1 141 ? -14.946 -0.048 7.813 1.00 87.62 141 ASP A O 1
ATOM 1187 N N . PRO A 1 142 ? -16.971 0.817 7.384 1.00 83.44 142 PRO A N 1
ATOM 1188 C CA . PRO A 1 142 ? -16.455 2.149 7.062 1.00 83.44 142 PRO A CA 1
ATOM 1189 C C . PRO A 1 142 ? -15.670 2.839 8.188 1.00 83.44 142 PRO A C 1
ATOM 1191 O O . PRO A 1 142 ? -14.718 3.574 7.891 1.00 83.44 142 PRO A O 1
ATOM 1194 N N . ASP A 1 143 ? -16.050 2.619 9.449 1.00 82.06 143 ASP A N 1
ATOM 1195 C CA . ASP A 1 143 ? -15.410 3.253 10.604 1.00 82.06 143 ASP A CA 1
ATOM 1196 C C . ASP A 1 143 ? -14.047 2.597 10.862 1.00 82.06 143 ASP A C 1
ATOM 1198 O O . ASP A 1 143 ? -13.029 3.296 10.950 1.00 82.06 143 ASP A O 1
ATOM 1202 N N . ASN A 1 144 ? -13.994 1.260 10.857 1.00 88.38 144 ASN A N 1
ATOM 1203 C CA . ASN A 1 144 ? -12.735 0.515 10.978 1.00 88.38 144 ASN A CA 1
ATOM 1204 C C . ASN A 1 144 ? -11.808 0.798 9.797 1.00 88.38 144 ASN A C 1
ATOM 1206 O O . ASN A 1 144 ? -10.636 1.124 9.993 1.00 88.38 144 ASN A O 1
ATOM 1210 N N . ARG A 1 145 ? -12.340 0.754 8.568 1.00 89.19 145 ARG A N 1
ATOM 1211 C CA . ARG A 1 145 ? -11.599 1.045 7.336 1.00 89.19 145 ARG A CA 1
ATOM 1212 C C . ARG A 1 145 ? -10.883 2.385 7.428 1.00 89.19 145 ARG A C 1
ATOM 1214 O O . ARG A 1 145 ? -9.701 2.464 7.116 1.00 89.19 145 ARG A O 1
ATOM 1221 N N . THR A 1 146 ? -11.567 3.432 7.881 1.00 85.25 146 THR A N 1
ATOM 1222 C CA . THR A 1 146 ? -10.967 4.770 7.989 1.00 85.25 146 THR A CA 1
ATOM 1223 C C . THR A 1 146 ? -9.769 4.777 8.942 1.00 85.25 146 THR A C 1
ATOM 1225 O O . THR A 1 146 ? -8.723 5.343 8.620 1.00 85.25 146 THR A O 1
ATOM 1228 N N . ILE A 1 147 ? -9.894 4.123 10.100 1.00 87.00 147 ILE A N 1
ATOM 1229 C CA . ILE A 1 147 ? -8.811 4.017 11.087 1.00 87.00 147 ILE A CA 1
ATOM 1230 C C . ILE A 1 147 ? -7.641 3.212 10.511 1.00 87.00 147 ILE A C 1
ATOM 1232 O O . ILE A 1 147 ? -6.499 3.671 10.567 1.00 87.00 147 ILE A O 1
ATOM 1236 N N . ILE A 1 148 ? -7.931 2.052 9.916 1.00 90.44 148 ILE A N 1
ATOM 1237 C CA . ILE A 1 148 ? -6.929 1.137 9.363 1.00 90.44 148 ILE A CA 1
ATOM 1238 C C . ILE A 1 148 ? -6.132 1.819 8.247 1.00 90.44 148 ILE A C 1
ATOM 1240 O O . ILE A 1 148 ? -4.902 1.858 8.298 1.00 90.44 148 ILE A O 1
ATOM 1244 N N . LEU A 1 149 ? -6.813 2.424 7.267 1.00 90.19 149 LEU A N 1
ATOM 1245 C CA . LEU A 1 149 ? -6.157 3.097 6.144 1.00 90.19 149 LEU A CA 1
ATOM 1246 C C . LEU A 1 149 ? -5.287 4.271 6.612 1.00 90.19 149 LEU A C 1
ATOM 1248 O O . LEU A 1 149 ? -4.172 4.442 6.121 1.00 90.19 149 LEU A O 1
ATOM 1252 N N . ASN A 1 150 ? -5.743 5.052 7.597 1.00 84.81 150 ASN A N 1
ATOM 1253 C CA . ASN A 1 150 ? -4.939 6.137 8.168 1.00 84.81 150 ASN A CA 1
ATOM 1254 C C . ASN A 1 150 ? -3.707 5.624 8.930 1.00 84.81 150 ASN A C 1
ATOM 1256 O O . ASN A 1 150 ? -2.640 6.244 8.855 1.00 84.81 150 ASN A O 1
ATOM 1260 N N . GLY A 1 151 ? -3.828 4.483 9.614 1.00 88.38 151 GLY A N 1
ATOM 1261 C CA . GLY A 1 151 ? -2.694 3.777 10.207 1.00 88.38 151 GLY A CA 1
ATOM 1262 C C . GLY A 1 151 ? -1.665 3.399 9.144 1.00 88.38 151 GLY A C 1
ATOM 1263 O O . GLY A 1 151 ? -0.510 3.815 9.232 1.00 88.38 151 GLY A O 1
ATOM 1264 N N . ILE A 1 152 ? -2.099 2.704 8.087 1.00 92.12 152 ILE A N 1
ATOM 1265 C CA . ILE A 1 152 ? -1.227 2.272 6.983 1.00 92.12 152 ILE A CA 1
ATOM 1266 C C . ILE A 1 152 ? -0.558 3.475 6.300 1.00 92.12 152 ILE A C 1
ATOM 1268 O O . ILE A 1 152 ? 0.641 3.431 6.043 1.00 92.12 152 ILE A O 1
ATOM 1272 N N . ARG A 1 153 ? -1.276 4.583 6.050 1.00 87.81 153 ARG A N 1
ATOM 1273 C CA . ARG A 1 153 ? -0.681 5.819 5.491 1.00 87.81 153 ARG A CA 1
ATOM 1274 C C . ARG A 1 153 ? 0.441 6.358 6.371 1.00 87.81 153 ARG A C 1
ATOM 1276 O O . ARG A 1 153 ? 1.497 6.735 5.863 1.00 87.81 153 ARG A O 1
ATOM 1283 N N . SER A 1 154 ? 0.201 6.397 7.680 1.00 87.00 154 SER A N 1
ATOM 1284 C CA . SER A 1 154 ? 1.169 6.902 8.655 1.00 87.00 154 SER A CA 1
ATOM 1285 C C . SER A 1 154 ? 2.418 6.024 8.684 1.00 87.00 154 SER A C 1
ATOM 1287 O O . SER A 1 154 ? 3.524 6.545 8.543 1.00 87.00 154 SER A O 1
ATOM 1289 N N . MET A 1 155 ? 2.238 4.702 8.749 1.00 92.56 155 MET A N 1
ATOM 1290 C CA . MET A 1 155 ? 3.339 3.737 8.711 1.00 92.56 155 MET A CA 1
ATOM 1291 C C . MET A 1 155 ? 4.099 3.783 7.388 1.00 92.56 155 MET A C 1
ATOM 1293 O O . MET A 1 155 ? 5.323 3.783 7.396 1.00 92.56 155 MET A O 1
ATOM 1297 N N . ASN A 1 156 ? 3.407 3.918 6.255 1.00 89.12 156 ASN A N 1
ATOM 1298 C CA . ASN A 1 156 ? 4.044 4.037 4.946 1.00 89.12 156 ASN A CA 1
ATOM 1299 C C . ASN A 1 156 ? 4.947 5.277 4.866 1.00 89.12 156 ASN A C 1
ATOM 1301 O O . ASN A 1 156 ? 6.099 5.199 4.435 1.00 89.12 156 ASN A O 1
ATOM 1305 N N . LYS A 1 157 ? 4.447 6.422 5.346 1.00 85.50 157 LYS A N 1
ATOM 1306 C CA . LYS A 1 157 ? 5.213 7.672 5.410 1.00 85.50 157 LYS A CA 1
ATOM 1307 C C . LYS A 1 157 ? 6.420 7.552 6.343 1.00 85.50 157 LYS A C 1
ATOM 1309 O O . LYS A 1 157 ? 7.508 8.010 5.995 1.00 85.50 157 LYS A O 1
ATOM 1314 N N . GLU A 1 158 ? 6.233 6.946 7.511 1.00 89.31 158 GLU A N 1
ATOM 1315 C CA . GLU A 1 158 ? 7.299 6.736 8.492 1.00 89.31 158 GLU A CA 1
ATOM 1316 C C . GLU A 1 158 ? 8.366 5.759 7.980 1.00 89.31 158 GLU A C 1
ATOM 1318 O O . GLU A 1 158 ? 9.562 6.029 8.090 1.00 89.31 158 GLU A O 1
ATOM 1323 N N . TYR A 1 159 ? 7.946 4.663 7.354 1.00 88.25 159 TYR A N 1
ATOM 1324 C CA . TYR A 1 159 ? 8.822 3.663 6.758 1.00 88.25 159 TYR A CA 1
ATOM 1325 C C . TYR A 1 159 ? 9.718 4.280 5.681 1.00 88.25 159 TYR A C 1
ATOM 1327 O O . TYR A 1 159 ? 10.937 4.124 5.733 1.00 88.25 159 TYR A O 1
ATOM 1335 N N . VAL A 1 160 ? 9.153 5.077 4.767 1.00 84.62 160 VAL A N 1
ATOM 1336 C CA . VAL A 1 160 ? 9.944 5.817 3.770 1.00 84.62 160 VAL A CA 1
ATOM 1337 C C . VAL A 1 160 ? 10.920 6.798 4.432 1.00 84.62 160 VAL A C 1
ATOM 1339 O O . VAL A 1 160 ? 12.057 6.917 3.979 1.00 84.62 160 VAL A O 1
ATOM 1342 N N . ALA A 1 161 ? 10.515 7.492 5.499 1.00 82.12 161 ALA A N 1
ATOM 1343 C CA . ALA A 1 161 ? 11.373 8.461 6.182 1.00 82.12 161 ALA A CA 1
ATOM 1344 C C . ALA A 1 161 ? 12.545 7.812 6.946 1.00 82.12 161 ALA A C 1
ATOM 1346 O O . ALA A 1 161 ? 13.644 8.366 6.957 1.00 82.12 161 ALA A O 1
ATOM 1347 N N . ASN A 1 162 ? 12.323 6.647 7.563 1.00 80.00 162 ASN A N 1
ATOM 1348 C CA . ASN A 1 162 ? 13.268 6.028 8.500 1.00 80.00 162 ASN A CA 1
ATOM 1349 C C . ASN A 1 162 ? 14.085 4.879 7.893 1.00 80.00 162 ASN A C 1
ATOM 1351 O O . ASN A 1 162 ? 15.248 4.696 8.247 1.00 80.00 162 ASN A O 1
ATOM 1355 N N . GLN A 1 163 ? 13.488 4.090 6.997 1.00 68.56 163 GLN A N 1
ATOM 1356 C CA . GLN A 1 163 ? 14.063 2.846 6.465 1.00 68.56 163 GLN A CA 1
ATOM 1357 C C . GLN A 1 163 ? 14.533 2.980 5.013 1.00 68.56 163 GLN A C 1
ATOM 1359 O O . GLN A 1 163 ? 14.951 1.997 4.392 1.00 68.56 163 GLN A O 1
ATOM 1364 N N . CYS A 1 164 ? 14.502 4.200 4.471 1.00 65.56 164 CYS A N 1
ATOM 1365 C CA . CYS A 1 164 ? 15.039 4.531 3.161 1.00 65.56 164 CYS A CA 1
ATOM 1366 C C . CYS A 1 164 ? 16.316 5.386 3.279 1.00 65.56 164 CYS A C 1
ATOM 1368 O O . CYS A 1 164 ? 16.304 6.565 2.898 1.00 65.56 164 CYS A O 1
ATOM 1370 N N . PRO A 1 165 ? 17.450 4.833 3.770 1.00 53.59 165 PRO A N 1
ATOM 1371 C CA . PRO A 1 165 ? 18.733 5.489 3.547 1.00 53.59 165 PRO A CA 1
ATOM 1372 C C . PRO A 1 165 ? 18.929 5.699 2.035 1.00 53.59 165 PRO A C 1
ATOM 1374 O O . PRO A 1 165 ? 18.208 5.121 1.219 1.00 53.59 165 PRO A O 1
ATOM 1377 N N . ASP A 1 166 ? 19.870 6.546 1.623 1.00 54.69 166 ASP A N 1
ATOM 1378 C CA . ASP A 1 166 ? 20.216 6.761 0.208 1.00 54.69 166 ASP A CA 1
ATOM 1379 C C . ASP A 1 166 ? 20.864 5.504 -0.424 1.00 54.69 166 ASP A C 1
ATOM 1381 O O . ASP A 1 166 ? 22.005 5.495 -0.883 1.00 54.69 166 ASP A O 1
ATOM 1385 N N . ILE A 1 167 ? 20.105 4.405 -0.459 1.00 54.25 167 ILE A N 1
ATOM 1386 C CA . ILE A 1 167 ? 20.402 3.106 -1.075 1.00 54.25 167 ILE A CA 1
ATOM 1387 C C . ILE A 1 167 ? 20.502 3.260 -2.600 1.00 54.25 167 ILE A C 1
ATOM 1389 O O . ILE A 1 167 ? 21.074 2.416 -3.279 1.00 54.25 167 ILE A O 1
ATOM 1393 N N . PHE A 1 168 ? 20.020 4.383 -3.129 1.00 54.41 168 PHE A N 1
ATOM 1394 C CA . PHE A 1 168 ? 20.222 4.815 -4.505 1.00 54.41 168 PHE A CA 1
ATOM 1395 C C . PHE A 1 168 ? 21.616 5.408 -4.771 1.00 54.41 168 PHE A C 1
ATOM 1397 O O . PHE A 1 168 ? 21.851 5.965 -5.845 1.00 54.41 168 PHE A O 1
ATOM 1404 N N . SER A 1 169 ? 22.549 5.331 -3.810 1.00 45.09 169 SER A N 1
ATOM 1405 C CA . SER A 1 169 ? 23.956 5.658 -4.055 1.00 45.09 169 SER A CA 1
ATOM 1406 C C . SER A 1 169 ? 24.428 4.926 -5.315 1.00 45.09 169 SER A C 1
ATOM 1408 O O . SER A 1 169 ? 24.352 3.703 -5.411 1.00 45.09 169 SER A O 1
ATOM 1410 N N . LYS A 1 170 ? 24.832 5.716 -6.320 1.00 45.94 170 LYS A N 1
ATOM 1411 C CA . LYS A 1 170 ? 25.174 5.276 -7.679 1.00 45.94 170 LYS A CA 1
ATOM 1412 C C . LYS A 1 170 ? 26.320 4.263 -7.667 1.00 45.94 170 LYS A C 1
ATOM 1414 O O . LYS A 1 170 ? 27.467 4.624 -7.911 1.00 45.94 170 LYS A O 1
ATOM 1419 N N . ASN A 1 171 ? 26.020 2.993 -7.434 1.00 41.88 171 ASN A N 1
ATOM 1420 C CA . ASN A 1 171 ? 26.896 1.903 -7.830 1.00 41.88 171 ASN A CA 1
ATOM 1421 C C . ASN A 1 171 ? 26.496 1.510 -9.251 1.00 41.88 171 ASN A C 1
ATOM 1423 O O . ASN A 1 171 ? 25.535 0.775 -9.452 1.00 41.88 171 ASN A O 1
ATOM 1427 N N . GLN A 1 172 ? 27.238 2.035 -10.230 1.00 44.62 172 GLN A N 1
ATOM 1428 C CA . GLN A 1 172 ? 27.017 1.836 -11.671 1.00 44.62 172 GLN A CA 1
ATOM 1429 C C . GLN A 1 172 ? 26.994 0.362 -12.114 1.00 44.62 172 GLN A C 1
ATOM 1431 O O . GLN A 1 172 ? 26.540 0.081 -13.213 1.00 44.62 172 GLN A O 1
ATOM 1436 N N . ASN A 1 173 ? 27.456 -0.569 -11.275 1.00 41.06 173 ASN A N 1
ATOM 1437 C CA . ASN A 1 173 ? 27.663 -1.970 -11.645 1.00 41.06 173 ASN A CA 1
ATOM 1438 C C . ASN A 1 173 ? 26.598 -2.941 -11.096 1.00 41.06 173 ASN A C 1
ATOM 1440 O O . ASN A 1 173 ? 26.714 -4.138 -11.330 1.00 41.06 173 ASN A O 1
ATOM 1444 N N . GLU A 1 174 ? 25.610 -2.470 -10.325 1.00 37.94 174 GLU A N 1
ATOM 1445 C CA . GLU A 1 174 ? 24.658 -3.346 -9.607 1.00 37.94 174 GLU A CA 1
ATOM 1446 C C . GLU A 1 174 ? 23.273 -2.707 -9.423 1.00 37.94 174 GLU A C 1
ATOM 1448 O O . GLU A 1 174 ? 22.611 -2.877 -8.393 1.00 37.94 174 GLU A O 1
ATOM 1453 N N . LEU A 1 175 ? 22.854 -1.888 -10.378 1.00 41.97 175 LEU A N 1
ATOM 1454 C CA . LEU A 1 175 ? 21.446 -1.557 -10.495 1.00 41.97 175 LEU A CA 1
ATOM 1455 C C . LEU A 1 175 ? 20.827 -2.667 -11.345 1.00 41.97 175 LEU A C 1
ATOM 1457 O O . LEU A 1 175 ? 21.323 -2.926 -12.440 1.00 41.97 175 LEU A O 1
ATOM 1461 N N . ASP A 1 176 ? 19.694 -3.225 -10.912 1.00 39.28 176 ASP A N 1
ATOM 1462 C CA . ASP A 1 176 ? 18.646 -3.575 -11.878 1.00 39.28 176 ASP A CA 1
ATOM 1463 C C . ASP A 1 176 ? 18.164 -2.234 -12.451 1.00 39.28 176 ASP A C 1
ATOM 1465 O O . ASP A 1 176 ? 17.094 -1.715 -12.125 1.00 39.28 176 ASP A O 1
ATOM 1469 N N . ALA A 1 177 ? 19.043 -1.561 -13.194 1.00 42.97 177 ALA A N 1
ATOM 1470 C CA . ALA A 1 177 ? 18.679 -0.388 -13.932 1.00 42.97 177 ALA A CA 1
ATOM 1471 C C . ALA A 1 177 ? 17.655 -0.916 -14.918 1.00 42.97 177 ALA A C 1
ATOM 1473 O O . ALA A 1 177 ? 17.943 -1.813 -15.707 1.00 42.97 177 ALA A O 1
ATOM 1474 N N . PHE A 1 178 ? 16.474 -0.320 -14.937 1.00 39.19 178 PHE A N 1
ATOM 1475 C CA . PHE A 1 178 ? 15.523 -0.540 -16.022 1.00 39.19 178 PHE A CA 1
ATOM 1476 C C . PHE A 1 178 ? 16.066 -0.026 -17.382 1.00 39.19 178 PHE A C 1
ATOM 1478 O O . PHE A 1 178 ? 15.294 0.122 -18.332 1.00 39.19 178 PHE A O 1
ATOM 1485 N N . TYR A 1 179 ? 17.377 0.249 -17.468 1.00 40.19 179 TYR A N 1
ATOM 1486 C CA . TYR A 1 179 ? 18.088 1.022 -18.467 1.00 40.19 179 TYR A CA 1
ATOM 1487 C C . TYR A 1 179 ? 19.525 0.484 -18.642 1.00 40.19 179 TYR A C 1
ATOM 1489 O O . TYR A 1 179 ? 20.418 0.862 -17.888 1.00 40.19 179 TYR A O 1
ATOM 1497 N N . ASP A 1 180 ? 19.765 -0.324 -19.678 1.00 35.31 180 ASP A N 1
ATOM 1498 C CA . ASP A 1 180 ? 21.094 -0.379 -20.322 1.00 35.31 180 ASP A CA 1
ATOM 1499 C C . ASP A 1 180 ? 21.341 0.887 -21.171 1.00 35.31 180 ASP A C 1
ATOM 1501 O O . ASP A 1 180 ? 22.476 1.260 -21.449 1.00 35.31 180 ASP A O 1
ATOM 1505 N N . GLU A 1 181 ? 20.279 1.620 -21.515 1.00 36.50 181 GLU A N 1
ATOM 1506 C CA . GLU A 1 181 ? 20.341 2.933 -22.148 1.00 36.50 181 GLU A CA 1
ATOM 1507 C C . GLU A 1 181 ? 19.285 3.828 -21.498 1.00 36.50 181 GLU A C 1
ATOM 1509 O O . GLU A 1 181 ? 18.083 3.665 -21.708 1.00 36.50 181 GLU A O 1
ATOM 1514 N N . SER A 1 182 ? 19.715 4.772 -20.660 1.00 36.94 182 SER A N 1
ATOM 1515 C CA . SER A 1 182 ? 18.820 5.826 -20.192 1.00 36.94 182 SER A CA 1
ATOM 1516 C C . SER A 1 182 ? 18.499 6.737 -21.384 1.00 36.94 182 SER A C 1
ATOM 1518 O O . SER A 1 182 ? 19.408 7.404 -21.886 1.00 36.94 182 SER A O 1
ATOM 1520 N N . PRO A 1 183 ? 17.233 6.873 -21.824 1.00 37.47 183 PRO A N 1
ATOM 1521 C CA . PRO A 1 183 ? 16.878 7.853 -22.855 1.00 37.47 183 PRO A CA 1
ATOM 1522 C C . PRO A 1 183 ? 17.118 9.307 -22.392 1.00 37.47 183 PRO A C 1
ATOM 1524 O O . PRO A 1 183 ? 16.997 10.243 -23.184 1.00 37.47 183 PRO A O 1
ATOM 1527 N N . PHE A 1 184 ? 17.496 9.514 -21.123 1.00 43.19 184 PHE A N 1
ATOM 1528 C CA . PHE A 1 184 ? 17.766 10.814 -20.516 1.00 43.19 184 PHE A CA 1
ATOM 1529 C C . PHE A 1 184 ? 19.233 11.263 -20.607 1.00 43.19 184 PHE A C 1
ATOM 1531 O O . PHE A 1 184 ? 19.515 12.427 -20.305 1.00 43.19 184 PHE A O 1
ATOM 1538 N N . GLU A 1 185 ? 20.167 10.428 -21.088 1.00 39.62 185 GLU A N 1
ATOM 1539 C CA . GLU A 1 185 ? 21.522 10.917 -21.409 1.00 39.62 185 GLU A CA 1
ATOM 1540 C C . GLU A 1 185 ? 21.502 11.983 -22.522 1.00 39.62 185 GLU A C 1
ATOM 1542 O O . GLU A 1 185 ? 22.354 12.875 -22.549 1.00 39.62 185 GLU A O 1
ATOM 1547 N N . ASN A 1 186 ? 20.461 12.001 -23.361 1.00 35.47 186 ASN A N 1
ATOM 1548 C CA . ASN A 1 186 ? 20.348 12.949 -24.469 1.00 35.47 186 ASN A CA 1
ATOM 1549 C C . ASN A 1 186 ? 19.781 14.335 -24.114 1.00 35.47 186 ASN A C 1
ATOM 1551 O O . ASN A 1 186 ? 19.739 15.195 -24.990 1.00 35.47 186 ASN A O 1
ATOM 1555 N N . ASN A 1 187 ? 19.445 14.625 -22.850 1.00 35.16 187 ASN A N 1
ATOM 1556 C CA . ASN A 1 187 ? 19.067 15.991 -22.440 1.00 35.16 187 ASN A CA 1
ATOM 1557 C C . ASN A 1 187 ? 20.184 16.784 -21.740 1.00 35.16 187 ASN A C 1
ATOM 1559 O O . ASN A 1 187 ? 19.951 17.899 -21.275 1.00 35.16 187 ASN A O 1
ATOM 1563 N N . LYS A 1 188 ? 21.433 16.291 -21.748 1.00 38.41 188 LYS A N 1
ATOM 1564 C CA . LYS A 1 188 ? 22.611 17.108 -21.386 1.00 38.41 188 LYS A CA 1
ATOM 1565 C C . LYS A 1 188 ? 23.182 17.952 -22.529 1.00 38.41 188 LYS A C 1
ATOM 1567 O O . LYS A 1 188 ? 24.128 18.702 -22.307 1.00 38.41 188 LYS A O 1
ATOM 1572 N N . LEU A 1 189 ? 22.587 17.910 -23.721 1.00 36.78 189 LEU A N 1
ATOM 1573 C CA . LEU A 1 189 ? 22.944 18.789 -24.838 1.00 36.78 189 LEU A CA 1
ATOM 1574 C C . LEU A 1 189 ? 21.779 19.705 -25.225 1.00 36.78 189 LEU A C 1
ATOM 1576 O O . LEU A 1 189 ? 21.437 19.863 -26.392 1.00 36.78 189 LEU A O 1
ATOM 1580 N N . GLY A 1 190 ? 21.259 20.432 -24.234 1.00 32.19 190 GLY A N 1
ATOM 1581 C CA . GLY A 1 190 ? 20.752 21.786 -24.449 1.00 32.19 190 GLY A CA 1
ATOM 1582 C C . GLY A 1 190 ? 21.912 22.719 -24.798 1.00 32.19 190 GLY A C 1
ATOM 1583 O O . GLY A 1 190 ? 22.246 23.628 -24.042 1.00 32.19 190 GLY A O 1
ATOM 1584 N N . GLY A 1 191 ? 22.567 22.458 -25.930 1.00 30.73 191 GLY A N 1
ATOM 1585 C CA . GLY A 1 191 ? 23.483 23.391 -26.551 1.00 30.73 191 GLY A CA 1
ATOM 1586 C C . GLY A 1 191 ? 22.704 24.645 -26.913 1.00 30.73 191 GLY A C 1
ATOM 1587 O O . GLY A 1 191 ? 22.080 24.718 -27.971 1.00 30.73 191 GLY A O 1
ATOM 1588 N N . ILE A 1 192 ? 22.773 25.659 -26.054 1.00 33.09 192 ILE A N 1
ATOM 1589 C CA . ILE A 1 192 ? 22.638 27.030 -26.521 1.00 33.09 192 ILE A CA 1
ATOM 1590 C C . ILE A 1 192 ? 23.833 27.241 -27.448 1.00 33.09 192 ILE A C 1
ATOM 1592 O O . ILE A 1 192 ? 24.956 27.465 -27.005 1.00 33.09 192 ILE A O 1
ATOM 1596 N N . LYS A 1 193 ? 23.593 27.146 -28.757 1.00 39.03 193 LYS A N 1
ATOM 1597 C CA . LYS A 1 193 ? 24.427 27.862 -29.715 1.00 39.03 193 LYS A CA 1
ATOM 1598 C C . LYS A 1 193 ? 24.204 29.353 -29.476 1.00 39.03 193 LYS A C 1
ATOM 1600 O O . LYS A 1 193 ? 23.223 29.904 -29.975 1.00 39.03 193 LYS A O 1
ATOM 1605 N N . LYS A 1 194 ? 25.113 29.977 -28.732 1.00 38.41 194 LYS A N 1
ATOM 1606 C CA . LYS A 1 194 ? 25.655 31.305 -29.028 1.00 38.41 194 LYS A CA 1
ATOM 1607 C C . LYS A 1 194 ? 27.125 31.321 -28.650 1.00 38.41 194 LYS A C 1
ATOM 1609 O O . LYS A 1 194 ? 27.423 30.937 -27.502 1.00 38.41 194 LYS A O 1
#

Organism: NCBI:txid54121

Radius of gyration: 23.91 Å; chains: 1; bounding box: 68×45×80 Å

pLDDT: mean 71.75, std 20.57, range [30.73, 97.38]

Secondary structure (DSSP, 8-state):
---HHHHHHHHHHHHHHHHHHHHHHHHHHHHHHHHHHHHHHHHHHH--HHHHHHHHHHHS-----------S-TTS---------EEEE-TTSSEEEETTT--EEEHHHHHHHHS---HHHHHHHHHHHHT----GGGGSSHHHHHHHHHHHHHHHHHHHHHH--STT---TTS---S-SS-TTGGGS------